Protein AF-0000000069952467 (afdb_homodimer)

Organism: Trichoplusia ni (NCBI:txid7111)

Solvent-accessible surface area (backbone atoms only — not comparable to full-atom values): 21585 Å² total; per-residue (Å²): 119,67,68,60,54,51,50,52,52,53,54,57,61,61,63,63,71,64,88,73,58,90,34,77,42,72,54,56,44,53,52,52,43,58,71,71,53,56,62,51,78,82,48,48,37,56,52,52,38,38,22,44,70,58,36,62,42,30,36,55,40,73,48,71,46,96,86,64,53,41,27,34,7,30,73,44,46,49,51,71,37,23,24,79,95,38,71,24,49,78,57,55,30,33,42,67,60,29,45,38,87,59,54,63,65,43,48,54,41,50,50,52,46,28,50,45,44,6,49,54,71,39,64,62,28,59,75,63,32,73,90,44,58,64,55,41,58,55,54,59,69,27,71,75,45,44,52,51,53,49,50,49,52,46,49,52,47,53,66,63,57,54,70,78,73,75,74,76,75,73,72,75,76,75,75,77,72,76,74,78,76,73,73,73,80,73,77,78,124,120,68,70,61,53,52,52,55,53,54,56,57,61,62,61,62,71,63,88,72,58,88,35,79,42,72,55,56,43,51,52,51,44,59,71,71,53,59,70,38,79,80,46,46,35,58,52,51,38,36,22,45,71,58,35,62,43,30,36,57,38,73,47,70,47,93,88,64,53,39,26,34,8,29,72,44,44,49,52,72,37,24,23,79,97,39,70,24,50,77,56,55,30,34,41,68,60,27,44,37,86,59,53,63,65,44,48,54,42,50,51,51,47,29,50,44,44,6,49,54,72,38,62,61,26,58,75,64,32,73,91,44,60,63,55,39,58,54,52,56,69,27,71,75,47,43,52,51,52,50,48,51,51,46,47,50,46,53,64,62,56,52,69,75,73,72,75,73,74,74,72,76,73,74,74,75,72,72,73,78,70,73,71,76,80,72,78,78,127

Secondary structure (DSSP, 8-state):
-HHHHHHHHHHHHHHT-----TT-SHHHHHHHHHHHT-S-GGGHHHHHHHHHHHHTT-TT-EEE-TTS-EEETTTTEEGGGSBTTSS-TTTT-BGGGGSSS--HHHHHHHHHHHHHH-GGGSHHHHHHTTT--HHHHHHTTSHHHHHHHHHHHHHHHHHHTS---------------------------/-HHHHHHHHHHHHHHT-----TT-SHHHHHHHHHHHT-S-GGGHHHHHHHHHHHHTT-TT-EEE-TTS-EEETTTTEEGGGSBTTSS-TTTT-BGGGGSSS--HHHHHHHHHHHHHH-GGGSHHHHHHTTT--HHHHHHTTSHHHHHHHHHHHHHHHHHHTS---------------------------

InterPro domains:
  IPR001916 Glycoside hydrolase, family 22 [PF00062] (25-132)
  IPR001916 Glycoside hydrolase, family 22 [PR00135] (24-34)
  IPR001916 Glycoside hydrolase, family 22 [PR00135] (42-51)
  IPR001916 Glycoside hydrolase, family 22 [PR00135] (89-98)
  IPR001916 Glycoside hydrolase, family 22 [PR00135] (99-114)
  IPR001916 Glycoside hydrolase, family 22 [PR00135] (118-129)
  IPR001916 Glycoside hydrolase, family 22 [PS51348] (21-145)
  IPR001916 Glycoside hydrolase, family 22 [PTHR11407] (8-142)
  IPR001916 Glycoside hydrolase, family 22 [SM00263] (22-136)
  IPR019799 Glycoside hydrolase family 22 domain [PS00128] (91-109)
  IPR023346 Lysozyme-like domain superfamily [SSF53955] (24-133)

Radius of gyration: 34.74 Å; Cα contacts (8 Å, |Δi|>4): 416; chains: 2; bounding box: 91×141×82 Å

Sequence (378 aa):
MWNARVVVFVLILIVNCVNCKRFETRCKLVRELLKIGMPNDMFLGQWVCLIEKSSNRETRTFTVKPSGKRFYGIYQIPQQWCRENKRGGGCNIACEDLLDDDIRDDTACAVQIAKLEGFKYWPQWTARCKNDYFITNEIYKCPDLIRMSTKRKMISSETASLPRYKRSFHSRRKRFVYRQIYKVNALAVMWNARVVVFVLILIVNCVNCKRFETRCKLVRELLKIGMPNDMFLGQWVCLIEKSSNRETRTFTVKPSGKRFYGIYQIPQQWCRENKRGGGCNIACEDLLDDDIRDDTACAVQIAKLEGFKYWPQWTARCKNDYFITNEIYKCPDLIRMSTKRKMISSETASLPRYKRSFHSRRKRFVYRQIYKVNALAV

Nearest PDB structures (foldseek):
  1gd6-assembly1_A  TM=9.546E-01  e=6.888E-10  Bombyx mori
  5vjq-assembly4_L  TM=8.876E-01  e=8.410E-09  Anas platyrhynchos
  6d9i-assembly2_B  TM=8.633E-01  e=1.526E-08  Anas platyrhynchos
  1uib-assembly1_A  TM=8.583E-01  e=5.332E-08  Gallus gallus
  6ul3-assembly1_A  TM=8.163E-01  e=2.228E-07  Penaeus vannamei

pLDDT: mean 76.28, std 26.37, range [18.86, 98.88]

Foldseek 3Di:
DVVVVVVVVVVVVVPPPPPDQPDPDLLSVLVVCVVLPPPDDPCSLLVSQQLCQPPNNHAQDWDADPVRWIFGGSNRHTDQQADDPAADHVLRYHRVVSRDPPCSSVSVSVVVCCVVPNPVVRVSSVVPPPPDCPSVVVNCPRPVNVVVVVVVVVVVVVVVPPPPPPPPPPVPPPPPPPPPPPVPPDDDD/DVVVVVVVVVVVVVPPPPPPQPDPDLLSVLVVCVVLCPDDLPCSLLVSQQLCQPPNNHAQDWDADPVRWIFGGSNRHTDQQADDPAADHVLRYHRVVSRDDDCSSVSVSVVVCCVVPNPVVRVSSVVGPPPDCPSVVVNCPRPVNVVVVVVVVVVVVVVVPPPPPPPPPVPPPVPPPPPPCVVDPPDDD

Structure (mmCIF, N/CA/C/O backbone):
data_AF-0000000069952467-model_v1
#
loop_
_entity.id
_entity.type
_entity.pdbx_description
1 polymer Lysozyme
#
loop_
_atom_site.group_PDB
_atom_site.id
_atom_site.type_symbol
_atom_site.label_atom_id
_atom_site.label_alt_id
_atom_site.label_comp_id
_atom_site.label_asym_id
_atom_site.label_entity_id
_atom_site.label_seq_id
_atom_site.pdbx_PDB_ins_code
_atom_site.Cartn_x
_atom_site.Cartn_y
_atom_site.Cartn_z
_atom_site.occupancy
_atom_site.B_iso_or_equiv
_atom_site.auth_seq_id
_atom_site.auth_comp_id
_atom_site.auth_asym_id
_atom_site.auth_atom_id
_atom_site.pdbx_PDB_model_num
ATOM 1 N N . MET A 1 1 ? -2.619 63.938 19.422 1 43.69 1 MET A N 1
ATOM 2 C CA . MET A 1 1 ? -3.504 62.938 18.875 1 43.69 1 MET A CA 1
ATOM 3 C C . MET A 1 1 ? -2.799 62.125 17.766 1 43.69 1 MET A C 1
ATOM 5 O O . MET A 1 1 ? -3.414 61.281 17.125 1 43.69 1 MET A O 1
ATOM 9 N N . TRP A 1 2 ? -1.587 62.656 17.359 1 60.94 2 TRP A N 1
ATOM 10 C CA . TRP A 1 2 ? -0.903 62 16.25 1 60.94 2 TRP A CA 1
ATOM 11 C C . TRP A 1 2 ? -0.207 60.719 16.719 1 60.94 2 TRP A C 1
ATOM 13 O O . TRP A 1 2 ? -0.09 59.75 15.953 1 60.94 2 TRP A O 1
ATOM 23 N N . ASN A 1 3 ? 0.234 60.594 17.953 1 63.84 3 ASN A N 1
ATOM 24 C CA . ASN A 1 3 ? 0.93 59.406 18.469 1 63.84 3 ASN A CA 1
ATOM 25 C C . ASN A 1 3 ? -0.014 58.219 18.609 1 63.84 3 ASN A C 1
ATOM 27 O O . ASN A 1 3 ? 0.404 57.062 18.469 1 63.84 3 ASN A O 1
ATOM 31 N N . ALA A 1 4 ? -1.284 58.562 18.906 1 60.06 4 ALA A N 1
ATOM 32 C CA . ALA A 1 4 ? -2.244 57.5 19.094 1 60.06 4 ALA A CA 1
ATOM 33 C C . ALA A 1 4 ? -2.566 56.812 17.766 1 60.06 4 ALA A C 1
ATOM 35 O O . ALA A 1 4 ? -2.77 55.594 17.719 1 60.06 4 ALA A O 1
ATOM 36 N N . ARG A 1 5 ? -2.467 57.594 16.672 1 60.53 5 ARG A N 1
ATOM 37 C CA . ARG A 1 5 ? -2.783 57.031 15.367 1 60.53 5 ARG A CA 1
ATOM 38 C C . ARG A 1 5 ? -1.655 56.125 14.875 1 60.53 5 ARG A C 1
ATOM 40 O O . ARG A 1 5 ? -1.905 55.094 14.25 1 60.53 5 ARG A O 1
ATOM 47 N N . VAL A 1 6 ? -0.463 56.5 15.281 1 58.94 6 VAL A N 1
ATOM 48 C CA . VAL A 1 6 ? 0.654 55.656 14.844 1 58.94 6 VAL A CA 1
ATOM 49 C C . VAL A 1 6 ? 0.677 54.344 15.633 1 58.94 6 VAL A C 1
ATOM 51 O O . VAL A 1 6 ? 0.97 53.281 15.086 1 58.94 6 VAL A O 1
ATOM 54 N N . VAL A 1 7 ? 0.246 54.438 16.906 1 56 7 VAL A N 1
ATOM 55 C CA . VAL A 1 7 ? 0.262 53.219 17.75 1 56 7 VAL A CA 1
ATOM 56 C C . VAL A 1 7 ? -0.828 52.281 17.281 1 56 7 VAL A C 1
ATOM 58 O O . VAL A 1 7 ? -0.611 51.062 17.234 1 56 7 VAL A O 1
ATOM 61 N N . VAL A 1 8 ? -1.944 52.875 16.812 1 56.03 8 VAL A N 1
ATOM 62 C CA . VAL A 1 8 ? -3.008 52 16.328 1 56.03 8 VAL A CA 1
ATOM 63 C C . VAL A 1 8 ? -2.588 51.344 15.016 1 56.03 8 VAL A C 1
ATOM 65 O O . VAL A 1 8 ? -2.867 50.188 14.789 1 56.03 8 VAL A O 1
ATOM 68 N N . PHE A 1 9 ? -1.781 52.156 14.172 1 57.22 9 PHE A N 1
ATOM 69 C CA . PHE A 1 9 ? -1.344 51.594 12.898 1 57.22 9 PHE A CA 1
ATOM 70 C C . PHE A 1 9 ? -0.314 50.469 13.125 1 57.22 9 PHE A C 1
ATOM 72 O O . PHE A 1 9 ? -0.322 49.469 12.422 1 57.22 9 PHE A O 1
ATOM 79 N N . VAL A 1 10 ? 0.581 50.719 14.086 1 54.66 10 VAL A N 1
ATOM 80 C CA . VAL A 1 10 ? 1.601 49.688 14.344 1 54.66 10 VAL A CA 1
ATOM 81 C C . VAL A 1 10 ? 0.958 48.469 14.977 1 54.66 10 VAL A C 1
ATOM 83 O O . VAL A 1 10 ? 1.359 47.344 14.695 1 54.66 10 VAL A O 1
ATOM 86 N N . LEU A 1 11 ? -0.085 48.656 15.789 1 54 11 LEU A N 1
ATOM 87 C CA . LEU A 1 11 ? -0.709 47.5 16.391 1 54 11 LEU A CA 1
ATOM 88 C C . LEU A 1 11 ? -1.438 46.656 15.344 1 54 11 LEU A C 1
ATOM 90 O O . LEU A 1 11 ? -1.457 45.438 15.422 1 54 11 LEU A O 1
ATOM 94 N N . ILE A 1 12 ? -2.029 47.375 14.391 1 53.81 12 ILE A N 1
ATOM 95 C CA . ILE A 1 12 ? -2.77 46.594 13.391 1 53.81 12 ILE A CA 1
ATOM 96 C C . ILE A 1 12 ? -1.794 45.844 12.5 1 53.81 12 ILE A C 1
ATOM 98 O O . ILE A 1 12 ? -2.092 44.719 12.055 1 53.81 12 ILE A O 1
ATOM 102 N N . LEU A 1 13 ? -0.587 46.406 12.281 1 52.78 13 LEU A N 1
ATOM 103 C CA . LEU A 1 13 ? 0.307 45.688 11.375 1 52.78 13 LEU A CA 1
ATOM 104 C C . LEU A 1 13 ? 0.815 44.406 12.016 1 52.78 13 LEU A C 1
ATOM 106 O O . LEU A 1 13 ? 1.209 43.469 11.312 1 52.78 13 LEU A O 1
ATOM 110 N N . ILE A 1 14 ? 1.006 44.344 13.344 1 50.91 14 ILE A N 1
ATOM 111 C CA . ILE A 1 14 ? 1.601 43.156 13.922 1 50.91 14 ILE A CA 1
ATOM 112 C C . ILE A 1 14 ? 0.647 41.969 13.758 1 50.91 14 ILE A C 1
ATOM 114 O O . ILE A 1 14 ? 1.06 40.812 13.859 1 50.91 14 ILE A O 1
ATOM 118 N N . VAL A 1 15 ? -0.63 42.25 13.922 1 47.25 15 VAL A N 1
ATOM 119 C CA . VAL A 1 15 ? -1.479 41.094 14.055 1 47.25 15 VAL A CA 1
ATOM 120 C C . VAL A 1 15 ? -1.379 40.219 12.789 1 47.25 15 VAL A C 1
ATOM 122 O O . VAL A 1 15 ? -1.868 39.094 12.758 1 47.25 15 VAL A O 1
ATOM 125 N N . ASN A 1 16 ? -1.291 40.938 11.68 1 42.72 16 ASN A N 1
ATOM 126 C CA . ASN A 1 16 ? -1.642 40.062 10.555 1 42.72 16 ASN A CA 1
ATOM 127 C C . ASN A 1 16 ? -0.597 38.969 10.344 1 42.72 16 ASN A C 1
ATOM 129 O O . ASN A 1 16 ? -0.195 38.719 9.211 1 42.72 16 ASN A O 1
ATOM 133 N N . CYS A 1 17 ? 0.472 38.938 11.07 1 43.91 17 CYS A N 1
ATOM 134 C CA . CYS A 1 17 ? 1.317 37.781 10.805 1 43.91 17 CYS A CA 1
ATOM 135 C C . CYS A 1 17 ? 0.479 36.5 10.672 1 43.91 17 CYS A C 1
ATOM 137 O O . CYS A 1 17 ? 0.011 35.969 11.664 1 43.91 17 CYS A O 1
ATOM 139 N N . VAL A 1 18 ? -0.464 36.438 9.867 1 46.53 18 VAL A N 1
ATOM 140 C CA . VAL A 1 18 ? -1.399 35.438 9.367 1 46.53 18 VAL A CA 1
ATOM 141 C C . VAL A 1 18 ? -0.734 34.062 9.375 1 46.53 18 VAL A C 1
ATOM 143 O O . VAL A 1 18 ? 0.494 33.969 9.336 1 46.53 18 VAL A O 1
ATOM 146 N N . ASN A 1 19 ? -1.315 32.969 10 1 52.25 19 ASN A N 1
ATOM 147 C CA . ASN A 1 19 ? -1.186 31.516 10.109 1 52.25 19 ASN A CA 1
ATOM 148 C C . ASN A 1 19 ? -0.665 30.891 8.82 1 52.25 19 ASN A C 1
ATOM 150 O O . ASN A 1 19 ? -1.442 30.609 7.906 1 52.25 19 ASN A O 1
ATOM 154 N N . CYS A 1 20 ? 0.548 31.172 8.422 1 68.69 20 CYS A N 1
ATOM 155 C CA . CYS A 1 20 ? 1.133 30.688 7.176 1 68.69 20 CYS A CA 1
ATOM 156 C C . CYS A 1 20 ? 1.104 29.172 7.098 1 68.69 20 CYS A C 1
ATOM 158 O O . CYS A 1 20 ? 1.613 28.484 7.992 1 68.69 20 CYS A O 1
ATOM 160 N N . LYS A 1 21 ? 0.262 28.625 6.336 1 84.19 21 LYS A N 1
ATOM 161 C CA . LYS A 1 21 ? 0.173 27.203 5.992 1 84.19 21 LYS A CA 1
ATOM 162 C C . LYS A 1 21 ? 1.536 26.641 5.59 1 84.19 21 LYS A C 1
ATOM 164 O O . LYS A 1 21 ? 2.24 27.25 4.777 1 84.19 21 LYS A O 1
ATOM 169 N N . ARG A 1 22 ? 1.921 25.594 6.352 1 91.56 22 ARG A N 1
ATOM 170 C CA . ARG A 1 22 ? 3.217 24.984 6.074 1 91.56 22 ARG A CA 1
ATOM 171 C C . ARG A 1 22 ? 3.334 24.594 4.609 1 91.56 22 ARG A C 1
ATOM 173 O O . ARG A 1 22 ? 4.359 24.828 3.973 1 91.56 22 ARG A O 1
ATOM 180 N N . PHE A 1 23 ? 2.248 24 4.184 1 96.44 23 PHE A N 1
ATOM 181 C CA . PHE A 1 23 ? 2.217 23.578 2.791 1 96.44 23 PHE A CA 1
ATOM 182 C C . PHE A 1 23 ? 1.221 24.406 1.991 1 96.44 23 PHE A C 1
ATOM 184 O O . PHE A 1 23 ? 0.115 23.953 1.697 1 96.44 23 PHE A O 1
ATOM 191 N N . GLU A 1 24 ? 1.685 25.562 1.513 1 95.06 24 GLU A N 1
ATOM 192 C CA . GLU A 1 24 ? 0.842 26.5 0.79 1 95.06 24 GLU A CA 1
ATOM 193 C C . GLU A 1 24 ? 0.532 26 -0.618 1 95.06 24 GLU A C 1
ATOM 195 O O . GLU A 1 24 ? -0.525 26.312 -1.173 1 95.06 24 GLU A O 1
ATOM 200 N N . THR A 1 25 ? 1.48 25.203 -1.14 1 95.31 25 THR A N 1
ATOM 201 C CA . THR A 1 25 ? 1.285 24.703 -2.494 1 95.31 25 THR A CA 1
ATOM 202 C C . THR A 1 25 ? 1.381 23.188 -2.525 1 95.31 25 THR A C 1
ATOM 204 O O . THR A 1 25 ? 2.02 22.578 -1.662 1 95.31 25 THR A O 1
ATOM 207 N N . ARG A 1 26 ? 0.755 22.641 -3.557 1 95.19 26 ARG A N 1
ATOM 208 C CA . ARG A 1 26 ? 0.806 21.203 -3.785 1 95.19 26 ARG A CA 1
ATOM 209 C C . ARG A 1 26 ? 2.242 20.719 -3.979 1 95.19 26 ARG A C 1
ATOM 211 O O . ARG A 1 26 ? 2.645 19.703 -3.42 1 95.19 26 ARG A O 1
ATOM 218 N N . CYS A 1 27 ? 2.992 21.5 -4.652 1 95.06 27 CYS A N 1
ATOM 219 C CA . CYS A 1 27 ? 4.355 21.078 -4.961 1 95.06 27 CYS A CA 1
ATOM 220 C C . CYS A 1 27 ? 5.23 21.109 -3.715 1 95.06 27 CYS A C 1
ATOM 222 O O . CYS A 1 27 ? 6.137 20.297 -3.561 1 95.06 27 CYS A O 1
ATOM 224 N N . LYS A 1 28 ? 4.957 22.016 -2.838 1 95.19 28 LYS A N 1
ATOM 225 C CA . LYS A 1 28 ? 5.68 22.047 -1.57 1 95.19 28 LYS A CA 1
ATOM 226 C C . LYS A 1 28 ? 5.414 20.781 -0.761 1 95.19 28 LYS A C 1
ATOM 228 O O . LYS A 1 28 ? 6.332 20.219 -0.149 1 95.19 28 LYS A O 1
ATOM 233 N N . LEU A 1 29 ? 4.207 20.312 -0.75 1 95.25 29 LEU A N 1
ATOM 234 C CA . LEU A 1 29 ? 3.855 19.062 -0.086 1 95.25 29 LEU A CA 1
ATOM 235 C C . LEU A 1 29 ? 4.559 17.875 -0.744 1 95.25 29 LEU A C 1
ATOM 237 O O . LEU A 1 29 ? 5.145 17.031 -0.057 1 95.25 29 LEU A O 1
ATOM 241 N N . VAL A 1 30 ? 4.512 17.844 -2.074 1 93.44 30 VAL A N 1
ATOM 242 C CA . VAL A 1 30 ? 5.121 16.766 -2.836 1 93.44 30 VAL A CA 1
ATOM 243 C C . VAL A 1 30 ? 6.605 16.656 -2.498 1 93.44 30 VAL A C 1
ATOM 245 O O . VAL A 1 30 ? 7.125 15.57 -2.258 1 93.44 30 VAL A O 1
ATOM 248 N N . ARG A 1 31 ? 7.254 17.75 -2.447 1 91.69 31 ARG A N 1
ATOM 249 C CA . ARG A 1 31 ? 8.68 17.797 -2.129 1 91.69 31 ARG A CA 1
ATOM 250 C C . ARG A 1 31 ? 8.945 17.203 -0.749 1 91.69 31 ARG A C 1
ATOM 252 O O . ARG A 1 31 ? 9.891 16.422 -0.572 1 91.69 31 ARG A O 1
ATOM 259 N N . GLU A 1 32 ? 8.109 17.609 0.2 1 92.62 32 GLU A N 1
ATOM 260 C CA . GLU A 1 32 ? 8.305 17.109 1.557 1 92.62 32 GLU A CA 1
ATOM 261 C C . GLU A 1 32 ? 8.062 15.602 1.626 1 92.62 32 GLU A C 1
ATOM 263 O O . GLU A 1 32 ? 8.797 14.875 2.295 1 92.62 32 GLU A O 1
ATOM 268 N N . LEU A 1 33 ? 7.059 15.062 0.942 1 92.44 33 LEU A N 1
ATOM 269 C CA . LEU A 1 33 ? 6.754 13.633 0.941 1 92.44 33 LEU A CA 1
ATOM 270 C C . LEU A 1 33 ? 7.891 12.836 0.305 1 92.44 33 LEU A C 1
ATOM 272 O O . LEU A 1 33 ? 8.203 11.734 0.753 1 92.44 33 LEU A O 1
ATOM 276 N N . LEU A 1 34 ? 8.484 13.383 -0.701 1 88.12 34 LEU A N 1
ATOM 277 C CA . LEU A 1 34 ? 9.625 12.727 -1.34 1 88.12 34 LEU A CA 1
ATOM 278 C C . LEU A 1 34 ? 10.828 12.695 -0.407 1 88.12 34 LEU A C 1
ATOM 280 O O . LEU A 1 34 ? 11.555 11.703 -0.353 1 88.12 34 LEU A O 1
ATOM 284 N N . LYS A 1 35 ? 11.008 13.75 0.317 1 86.19 35 LYS A N 1
ATOM 285 C CA . LYS A 1 35 ? 12.117 13.836 1.261 1 86.19 35 LYS A CA 1
ATOM 286 C C . LYS A 1 35 ? 11.977 12.812 2.379 1 86.19 35 LYS A C 1
ATOM 288 O O . LYS A 1 35 ? 12.969 12.258 2.852 1 86.19 35 LYS A O 1
ATOM 293 N N . ILE A 1 36 ? 10.781 12.602 2.9 1 86.06 36 ILE A N 1
ATOM 294 C CA . ILE A 1 36 ? 10.492 11.672 3.986 1 86.06 36 ILE A CA 1
ATOM 295 C C . ILE A 1 36 ? 10.711 10.242 3.51 1 86.06 36 ILE A C 1
ATOM 297 O O . ILE A 1 36 ? 10.953 9.336 4.316 1 86.06 36 ILE A O 1
ATOM 301 N N . GLY A 1 37 ? 10.68 9.977 2.318 1 75.25 37 GLY A N 1
ATOM 302 C CA . GLY A 1 37 ? 10.883 8.633 1.803 1 75.25 37 GLY A CA 1
ATOM 303 C C . GLY A 1 37 ? 9.586 7.891 1.525 1 75.25 37 GLY A C 1
ATOM 304 O O . GLY A 1 37 ? 9.539 6.66 1.586 1 75.25 37 GLY A O 1
ATOM 305 N N . MET A 1 38 ? 8.508 8.641 1.495 1 69.31 38 MET A N 1
ATOM 306 C CA . MET A 1 38 ? 7.262 7.984 1.114 1 69.31 38 MET A CA 1
ATOM 307 C C . MET A 1 38 ? 7.48 7.051 -0.072 1 69.31 38 MET A C 1
ATOM 309 O O . MET A 1 38 ? 8.188 7.398 -1.016 1 69.31 38 MET A O 1
ATOM 313 N N . PRO A 1 39 ? 7.176 5.617 0.38 1 55.59 39 PRO A N 1
ATOM 314 C CA . PRO A 1 39 ? 7.379 4.609 -0.662 1 55.59 39 PRO A CA 1
ATOM 315 C C . PRO A 1 39 ? 7.074 5.133 -2.062 1 55.59 39 PRO A C 1
ATOM 317 O O . PRO A 1 39 ? 6.266 6.055 -2.215 1 55.59 39 PRO A O 1
ATOM 320 N N . ASN A 1 40 ? 7.824 4.949 -2.961 1 53.62 40 ASN A N 1
ATOM 321 C CA . ASN A 1 40 ? 7.984 5.445 -4.32 1 53.62 40 ASN A CA 1
ATOM 322 C C . ASN A 1 40 ? 6.633 5.734 -4.977 1 53.62 40 ASN A C 1
ATOM 324 O O . ASN A 1 40 ? 5.59 5.344 -4.453 1 53.62 40 ASN A O 1
ATOM 328 N N . ASP A 1 41 ? 6.645 6.043 -6.355 1 58.41 41 ASP A N 1
ATOM 329 C CA . ASP A 1 41 ? 6.086 6.844 -7.445 1 58.41 41 ASP A CA 1
ATOM 330 C C . ASP A 1 41 ? 4.668 6.398 -7.781 1 58.41 41 ASP A C 1
ATOM 332 O O . ASP A 1 41 ? 3.807 7.23 -8.078 1 58.41 41 ASP A O 1
ATOM 336 N N . MET A 1 42 ? 4.492 5.172 -7.137 1 67.12 42 MET A N 1
ATOM 337 C CA . MET A 1 42 ? 3.27 4.754 -7.82 1 67.12 42 MET A CA 1
ATOM 338 C C . MET A 1 42 ? 2.033 5.277 -7.098 1 67.12 42 MET A C 1
ATOM 340 O O . MET A 1 42 ? 1.014 5.562 -7.727 1 67.12 42 MET A O 1
ATOM 344 N N . PHE A 1 43 ? 2.252 5.633 -5.777 1 86.38 43 PHE A N 1
ATOM 345 C CA . PHE A 1 43 ? 1.038 6.039 -5.078 1 86.38 43 PHE A CA 1
ATOM 346 C C . PHE A 1 43 ? 1.142 7.484 -4.609 1 86.38 43 PHE A C 1
ATOM 348 O O . PHE A 1 43 ? 0.294 7.957 -3.85 1 86.38 43 PHE A O 1
ATOM 355 N N . LEU A 1 44 ? 2.143 8.133 -5.066 1 89.75 44 LEU A N 1
ATOM 356 C CA . LEU A 1 44 ? 2.359 9.484 -4.57 1 89.75 44 LEU A CA 1
ATOM 357 C C . LEU A 1 44 ? 1.151 10.367 -4.855 1 89.75 44 LEU A C 1
ATOM 359 O O . LEU A 1 44 ? 0.703 11.117 -3.984 1 89.75 44 LEU A O 1
ATOM 363 N N . GLY A 1 45 ? 0.614 10.305 -6.062 1 92.06 45 GLY A N 1
ATOM 364 C CA . GLY A 1 45 ? -0.565 11.078 -6.406 1 92.06 45 GLY A CA 1
ATOM 365 C C . GLY A 1 45 ? -1.76 10.773 -5.52 1 92.06 45 GLY A C 1
ATOM 366 O O . GLY A 1 45 ? -2.527 11.672 -5.176 1 92.06 45 GLY A O 1
ATOM 367 N N . GLN A 1 46 ? -1.913 9.523 -5.121 1 93.19 46 GLN A N 1
ATOM 368 C CA . GLN A 1 46 ? -3.004 9.094 -4.25 1 93.19 46 GLN A CA 1
ATOM 369 C C . GLN A 1 46 ? -2.848 9.664 -2.846 1 93.19 46 GLN A C 1
ATOM 371 O O . GLN A 1 46 ? -3.82 10.117 -2.242 1 93.19 46 GLN A O 1
ATOM 376 N N . TRP A 1 47 ? -1.606 9.703 -2.367 1 94.69 47 TRP A N 1
ATOM 377 C CA . TRP A 1 47 ? -1.327 10.281 -1.059 1 94.69 47 TRP A CA 1
ATOM 378 C C . TRP A 1 47 ? -1.606 11.781 -1.058 1 94.69 47 TRP A C 1
ATOM 380 O O . TRP A 1 47 ? -2.238 12.305 -0.135 1 94.69 47 TRP A O 1
ATOM 390 N N . VAL A 1 48 ? -1.146 12.461 -2.08 1 95.81 48 VAL A N 1
ATOM 391 C CA . VAL A 1 48 ? -1.357 13.898 -2.172 1 95.81 48 VAL A CA 1
ATOM 392 C C . VAL A 1 48 ? -2.854 14.195 -2.258 1 95.81 48 VAL A C 1
ATOM 394 O O . VAL A 1 48 ? -3.354 15.094 -1.574 1 95.81 48 VAL A O 1
ATOM 397 N N . CYS A 1 49 ? -3.549 13.43 -3.09 1 96.75 49 CYS A N 1
ATOM 398 C CA . CYS A 1 49 ? -4.992 13.602 -3.205 1 96.75 49 CYS A CA 1
ATOM 399 C C . CYS A 1 49 ? -5.676 13.398 -1.86 1 96.75 49 CYS A C 1
ATOM 401 O O . CYS A 1 49 ? -6.52 14.203 -1.458 1 96.75 49 CYS A O 1
ATOM 403 N N . LEU A 1 50 ? -5.32 12.352 -1.166 1 96.81 50 LEU A N 1
ATOM 404 C CA . LEU A 1 50 ? -5.902 12.062 0.14 1 96.81 50 LEU A CA 1
ATOM 405 C C . LEU A 1 50 ? -5.703 13.242 1.093 1 96.81 50 LEU A C 1
ATOM 407 O O . LEU A 1 50 ? -6.652 13.688 1.742 1 96.81 50 LEU A O 1
ATOM 411 N N . ILE A 1 51 ? -4.484 13.766 1.152 1 97.56 51 ILE A N 1
ATOM 412 C CA . ILE A 1 51 ? -4.156 14.867 2.053 1 97.56 51 ILE A CA 1
ATOM 413 C C . ILE A 1 51 ? -4.984 16.094 1.689 1 97.56 51 ILE A C 1
ATOM 415 O O . ILE A 1 51 ? -5.586 16.719 2.562 1 97.56 51 ILE A O 1
ATOM 419 N N . GLU A 1 52 ? -5.039 16.406 0.461 1 97.75 52 GLU A N 1
ATOM 420 C CA . GLU A 1 52 ? -5.746 17.609 0.02 1 97.75 52 GLU A CA 1
ATOM 421 C C . GLU A 1 52 ? -7.242 17.5 0.314 1 97.75 52 GLU A C 1
ATOM 423 O O . GLU A 1 52 ? -7.859 18.484 0.751 1 97.75 52 GLU A O 1
ATOM 428 N N . LYS A 1 53 ? -7.77 16.359 0.166 1 97.75 53 LYS A N 1
ATOM 429 C CA . LYS A 1 53 ? -9.211 16.203 0.36 1 97.75 53 LYS A CA 1
ATOM 430 C C . LYS A 1 53 ? -9.547 16.016 1.836 1 97.75 53 LYS A C 1
ATOM 432 O O . LYS A 1 53 ? -10.68 16.281 2.254 1 97.75 53 LYS A O 1
ATOM 437 N N . SER A 1 54 ? -8.539 15.625 2.65 1 97.81 54 SER A N 1
ATOM 438 C CA . SER A 1 54 ? -8.805 15.367 4.062 1 97.81 54 SER A CA 1
ATOM 439 C C . SER A 1 54 ? -8.586 16.609 4.906 1 97.81 54 SER A C 1
ATOM 441 O O . SER A 1 54 ? -9.32 16.859 5.863 1 97.81 54 SER A O 1
ATOM 443 N N . SER A 1 55 ? -7.555 17.469 4.527 1 98.12 55 SER A N 1
ATOM 444 C CA . SER A 1 55 ? -7.199 18.578 5.414 1 98.12 55 SER A CA 1
ATOM 445 C C . SER A 1 55 ? -6.805 19.812 4.621 1 98.12 55 SER A C 1
ATOM 447 O O . SER A 1 55 ? -6.473 20.859 5.203 1 98.12 55 SER A O 1
ATOM 449 N N . ASN A 1 56 ? -6.797 19.688 3.303 1 97.88 56 ASN A N 1
ATOM 450 C CA . ASN A 1 56 ? -6.316 20.781 2.449 1 97.88 56 ASN A CA 1
ATOM 451 C C . ASN A 1 56 ? -4.891 21.188 2.809 1 97.88 56 ASN A C 1
ATOM 453 O O . ASN A 1 56 ? -4.586 22.375 2.895 1 97.88 56 ASN A O 1
ATOM 457 N N . ARG A 1 57 ? -4.094 20.172 3.174 1 97.75 57 ARG A N 1
ATOM 458 C CA . ARG A 1 57 ? -2.662 20.297 3.432 1 97.75 57 ARG A CA 1
ATOM 459 C C . ARG A 1 57 ? -2.402 21.031 4.742 1 97.75 57 ARG A C 1
ATOM 461 O O . ARG A 1 57 ? -1.301 21.531 4.973 1 97.75 57 ARG A O 1
ATOM 468 N N . GLU A 1 58 ? -3.385 21.172 5.609 1 98.06 58 GLU A N 1
ATOM 469 C CA . GLU A 1 58 ? -3.199 21.781 6.926 1 98.06 58 GLU A CA 1
ATOM 470 C C . GLU A 1 58 ? -2.682 20.75 7.934 1 98.06 58 GLU A C 1
ATOM 472 O O . GLU A 1 58 ? -3.352 19.766 8.219 1 98.06 58 GLU A O 1
ATOM 477 N N . THR A 1 59 ? -1.54 21 8.492 1 97.94 59 THR A N 1
ATOM 478 C CA . THR A 1 59 ? -0.82 20.016 9.289 1 97.94 59 THR A CA 1
ATOM 479 C C . THR A 1 59 ? -1.421 19.906 10.688 1 97.94 59 THR A C 1
ATOM 481 O O . THR A 1 59 ? -1.227 18.906 11.375 1 97.94 59 THR A O 1
ATOM 484 N N . ARG A 1 60 ? -2.172 20.859 11.172 1 97.88 60 ARG A N 1
ATOM 485 C CA . ARG A 1 60 ? -2.68 20.875 12.539 1 97.88 60 ARG A CA 1
ATOM 486 C C . ARG A 1 60 ? -4.195 20.719 12.562 1 97.88 60 ARG A C 1
ATOM 488 O O . ARG A 1 60 ? -4.859 21.172 13.5 1 97.88 60 ARG A O 1
ATOM 495 N N . THR A 1 61 ? -4.762 20.188 11.5 1 97.81 61 THR A N 1
ATOM 496 C CA . THR A 1 61 ? -6.207 20.016 11.414 1 97.81 61 THR A CA 1
ATOM 497 C C . THR A 1 61 ? -6.699 19.031 12.477 1 97.81 61 THR A C 1
ATOM 499 O O . THR A 1 61 ? -6.164 17.938 12.609 1 97.81 61 THR A O 1
ATOM 502 N N . PHE A 1 62 ? -7.582 19.453 13.375 1 98.62 62 PHE A N 1
ATOM 503 C CA . PHE A 1 62 ? -8.266 18.672 14.398 1 98.62 62 PHE A CA 1
ATOM 504 C C . PHE A 1 62 ? -9.773 18.688 14.172 1 98.62 62 PHE A C 1
ATOM 506 O O . PHE A 1 62 ? -10.391 19.75 14.141 1 98.62 62 PHE A O 1
ATOM 513 N N . THR A 1 63 ? -10.422 17.484 13.891 1 98.5 63 THR A N 1
ATOM 514 C CA . THR A 1 63 ? -11.852 17.422 13.594 1 98.5 63 THR A CA 1
ATOM 515 C C . THR A 1 63 ? -12.562 16.5 14.586 1 98.5 63 THR A C 1
ATOM 517 O O . THR A 1 63 ? -12.047 15.445 14.953 1 98.5 63 THR A O 1
ATOM 520 N N . VAL A 1 64 ? -13.727 16.938 15.023 1 98 64 VAL A N 1
ATOM 521 C CA . VAL A 1 64 ? -14.617 16.125 15.836 1 98 64 VAL A CA 1
ATOM 522 C C . VAL A 1 64 ? -15.961 15.945 15.125 1 98 64 VAL A C 1
ATOM 524 O O . VAL A 1 64 ? -16.641 16.938 14.828 1 98 64 VAL A O 1
ATOM 527 N N . LYS A 1 65 ? -16.297 14.695 14.805 1 97.12 65 LYS A N 1
ATOM 528 C CA . LYS A 1 65 ? -17.594 14.414 14.18 1 97.12 65 LYS A CA 1
ATOM 529 C C . LYS A 1 65 ? -18.719 14.484 15.203 1 97.12 65 LYS A C 1
ATOM 531 O O . LYS A 1 65 ? -18.469 14.445 16.406 1 97.12 65 LYS A O 1
ATOM 536 N N . PRO A 1 66 ? -19.922 14.602 14.68 1 97.19 66 PRO A N 1
ATOM 537 C CA . PRO A 1 66 ? -21.062 14.602 15.602 1 97.19 66 PRO A CA 1
ATOM 538 C C . PRO A 1 66 ? -21.125 13.344 16.469 1 97.19 66 PRO A C 1
ATOM 540 O O . PRO A 1 66 ? -21.609 13.398 17.609 1 97.19 66 PRO A O 1
ATOM 543 N N . SER A 1 67 ? -20.641 12.25 16 1 95.81 67 SER A N 1
ATOM 544 C CA . SER A 1 67 ? -20.609 10.984 16.734 1 95.81 67 SER A CA 1
ATOM 545 C C . SER A 1 67 ? -19.609 11.055 17.906 1 95.81 67 SER A C 1
ATOM 547 O O . SER A 1 67 ? -19.609 10.188 18.766 1 95.81 67 SER A O 1
ATOM 549 N N . GLY A 1 68 ? -18.781 12.008 17.922 1 96.62 68 GLY A N 1
ATOM 550 C CA . GLY A 1 68 ? -17.766 12.148 18.953 1 96.62 68 GLY A CA 1
ATOM 551 C C . GLY A 1 68 ? -16.406 11.648 18.516 1 96.62 68 GLY A C 1
ATOM 552 O O . GLY A 1 68 ? -15.406 11.844 19.219 1 96.62 68 GLY A O 1
ATOM 553 N N . LYS A 1 69 ? -16.391 11.016 17.359 1 97.38 69 LYS A N 1
ATOM 554 C CA . LYS A 1 69 ? -15.117 10.508 16.844 1 97.38 69 LYS A CA 1
ATOM 555 C C . LYS A 1 69 ? -14.172 11.648 16.469 1 97.38 69 LYS A C 1
ATOM 557 O O . LYS A 1 69 ? -14.602 12.641 15.875 1 97.38 69 LYS A O 1
ATOM 562 N N . ARG A 1 70 ? -12.867 11.484 16.812 1 98.62 70 ARG A N 1
ATOM 563 C CA . ARG A 1 70 ? -11.883 12.539 16.609 1 98.62 70 ARG A CA 1
ATOM 564 C C . ARG A 1 70 ? -10.852 12.133 15.555 1 98.62 70 ARG A C 1
ATOM 566 O O . ARG A 1 70 ? -10.461 10.969 15.477 1 98.62 70 ARG A O 1
ATOM 573 N N . PHE A 1 71 ? -10.43 13.094 14.812 1 98.69 71 PHE A N 1
ATOM 574 C CA . PHE A 1 71 ? -9.461 12.906 13.75 1 98.69 71 PHE A CA 1
ATOM 575 C C . PHE A 1 71 ? -8.328 13.922 13.859 1 98.69 71 PHE A C 1
ATOM 577 O O . PHE A 1 71 ? -8.562 15.086 14.18 1 98.69 71 PHE A O 1
ATOM 584 N N . TYR A 1 72 ? -7.129 13.484 13.531 1 98.75 72 TYR A N 1
ATOM 585 C CA . TYR A 1 72 ? -5.961 14.297 13.836 1 98.75 72 TYR A CA 1
ATOM 586 C C . TYR A 1 72 ? -5.07 14.461 12.609 1 98.75 72 TYR A C 1
ATOM 588 O O . TYR A 1 72 ? -4.84 13.5 11.875 1 98.75 72 TYR A O 1
ATOM 596 N N . GLY A 1 73 ? -4.609 15.688 12.367 1 98.5 73 GLY A N 1
ATOM 597 C CA . GLY A 1 73 ? -3.463 15.953 11.516 1 98.5 73 GLY A CA 1
ATOM 598 C C . GLY A 1 73 ? -3.811 15.992 10.039 1 98.5 73 GLY A C 1
ATOM 599 O O . GLY A 1 73 ? -4.988 16 9.672 1 98.5 73 GLY A O 1
ATOM 600 N N . ILE A 1 74 ? -2.785 16 9.242 1 98.31 74 ILE A N 1
ATOM 601 C CA . ILE A 1 74 ? -2.832 16.281 7.812 1 98.31 74 ILE A CA 1
ATOM 602 C C . ILE A 1 74 ? -3.549 15.156 7.086 1 98.31 74 ILE A C 1
ATOM 604 O O . ILE A 1 74 ? -4.203 15.383 6.066 1 98.31 74 ILE A O 1
ATOM 608 N N . TYR A 1 75 ? -3.51 13.875 7.648 1 98.38 75 TYR A N 1
ATOM 609 C CA . TYR A 1 75 ? -4.168 12.719 7.047 1 98.38 75 TYR A CA 1
ATOM 610 C C . TYR A 1 75 ? -5.516 12.461 7.707 1 98.38 75 TYR A C 1
ATOM 612 O O . TYR A 1 75 ? -6.223 11.516 7.336 1 98.38 75 TYR A O 1
ATOM 620 N N . GLN A 1 76 ? -5.824 13.25 8.742 1 98.69 76 GLN A N 1
ATOM 621 C CA . GLN A 1 76 ? -7.043 13.055 9.516 1 98.69 76 GLN A CA 1
ATOM 622 C C . GLN A 1 76 ? -7.148 11.617 10.023 1 98.69 76 GLN A C 1
ATOM 624 O O . GLN A 1 76 ? -8.125 10.922 9.734 1 98.69 76 GLN A O 1
ATOM 629 N N . ILE A 1 77 ? -6.219 11.266 10.82 1 98.69 77 ILE A N 1
ATOM 630 C CA . ILE A 1 77 ? -6.082 9.938 11.414 1 98.69 77 ILE A CA 1
ATOM 631 C C . ILE A 1 77 ? -7.039 9.805 12.594 1 98.69 77 ILE A C 1
ATOM 633 O O . ILE A 1 77 ? -7.027 10.625 13.508 1 98.69 77 ILE A O 1
ATOM 637 N N . PRO A 1 78 ? -7.855 8.805 12.633 1 98.69 78 PRO A N 1
ATOM 638 C CA . PRO A 1 78 ? -8.82 8.633 13.719 1 98.69 78 PRO A CA 1
ATOM 639 C C . PRO A 1 78 ? -8.148 8.336 15.062 1 98.69 78 PRO A C 1
ATOM 641 O O . PRO A 1 78 ? -7.039 7.801 15.094 1 98.69 78 PRO A O 1
ATOM 644 N N . GLN A 1 79 ? -8.805 8.523 16.016 1 98.56 79 GLN A N 1
ATOM 645 C CA . GLN A 1 79 ? -8.32 8.539 17.391 1 98.56 79 GLN A CA 1
ATOM 646 C C . GLN A 1 79 ? -7.832 7.16 17.828 1 98.56 79 GLN A C 1
ATOM 648 O O . GLN A 1 79 ? -6.988 7.047 18.719 1 98.56 79 GLN A O 1
ATOM 653 N N . GLN A 1 80 ? -8.328 6.074 17.266 1 98.38 80 GLN A N 1
ATOM 654 C CA . GLN A 1 80 ? -7.926 4.738 17.703 1 98.38 80 GLN A CA 1
ATOM 655 C C . GLN A 1 80 ? -6.461 4.473 17.359 1 98.38 80 GLN A C 1
ATOM 657 O O . GLN A 1 80 ? -5.859 3.535 17.891 1 98.38 80 GLN A O 1
ATOM 662 N N . TRP A 1 81 ? -5.867 5.254 16.531 1 98.75 81 TRP A N 1
ATOM 663 C CA . TRP A 1 81 ? -4.508 5.016 16.062 1 98.75 81 TRP A CA 1
ATOM 664 C C . TRP A 1 81 ? -3.496 5.809 16.875 1 98.75 81 TRP A C 1
ATOM 666 O O . TRP A 1 81 ? -2.285 5.641 16.703 1 98.75 81 TRP A O 1
ATOM 676 N N . CYS A 1 82 ? -3.898 6.641 17.734 1 98.75 82 CYS A N 1
ATOM 677 C CA . CYS A 1 82 ? -3.061 7.402 18.656 1 98.75 82 CYS A CA 1
ATOM 678 C C . CYS A 1 82 ? -3.703 7.488 20.031 1 98.75 82 CYS A C 1
ATOM 680 O O . CYS A 1 82 ? -4.812 6.996 20.234 1 98.75 82 CYS A O 1
ATOM 682 N N . ARG A 1 83 ? -2.918 8.055 20.969 1 98.62 83 ARG A N 1
ATOM 683 C CA . ARG A 1 83 ? -3.439 8.281 22.312 1 98.62 83 ARG A CA 1
ATOM 684 C C . ARG A 1 83 ? -3.127 9.695 22.781 1 98.62 83 ARG A C 1
ATOM 686 O O . ARG A 1 83 ? -2.021 10.203 22.578 1 98.62 83 ARG A O 1
ATOM 693 N N . GLU A 1 84 ? -4.07 10.328 23.422 1 97.81 84 GLU A N 1
ATOM 694 C CA . GLU A 1 84 ? -3.879 11.688 23.922 1 97.81 84 GLU A CA 1
ATOM 695 C C . GLU A 1 84 ? -3.018 11.695 25.172 1 97.81 84 GLU A C 1
ATOM 697 O O . GLU A 1 84 ? -3.166 10.836 26.047 1 97.81 84 GLU A O 1
ATOM 702 N N . ASN A 1 85 ? -2.062 12.539 25.234 1 97.25 85 ASN A N 1
ATOM 703 C CA . ASN A 1 85 ? -1.225 12.859 26.375 1 97.25 85 ASN A CA 1
ATOM 704 C C . ASN A 1 85 ? -0.124 11.828 26.578 1 97.25 85 ASN A C 1
ATOM 706 O O . ASN A 1 85 ? 0.713 11.961 27.469 1 97.25 85 ASN A O 1
ATOM 710 N N . LYS A 1 86 ? -0.166 10.742 25.828 1 98.12 86 LYS A N 1
ATOM 711 C CA . LYS A 1 86 ? 0.876 9.719 25.875 1 98.12 86 LYS A CA 1
ATOM 712 C C . LYS A 1 86 ? 0.934 8.922 24.578 1 98.12 86 LYS A C 1
ATOM 714 O O . LYS A 1 86 ? 0.011 8.984 23.766 1 98.12 86 LYS A O 1
ATOM 719 N N . ARG A 1 87 ? 2.027 8.188 24.406 1 98.19 87 ARG A N 1
ATOM 720 C CA . ARG A 1 87 ? 2.141 7.324 23.234 1 98.19 87 ARG A CA 1
ATOM 721 C C . ARG A 1 87 ? 1.206 6.125 23.359 1 98.19 87 ARG A C 1
ATOM 723 O O . ARG A 1 87 ? 0.99 5.605 24.453 1 98.19 87 ARG A O 1
ATOM 730 N N . GLY A 1 88 ? 0.638 5.719 22.219 1 98.31 88 GLY A N 1
ATOM 731 C CA . GLY A 1 88 ? -0.245 4.562 22.188 1 98.31 88 GLY A CA 1
ATOM 732 C C . GLY A 1 88 ? -1.067 4.473 20.922 1 98.31 88 GLY A C 1
ATOM 733 O O . GLY A 1 88 ? -0.767 5.141 19.922 1 98.31 88 GLY A O 1
ATOM 734 N N . GLY A 1 89 ? -2.076 3.496 20.969 1 98.19 89 GLY A N 1
ATOM 735 C CA . GLY A 1 89 ? -2.928 3.281 19.812 1 98.19 89 GLY A CA 1
ATOM 736 C C . GLY A 1 89 ? -2.273 2.432 18.75 1 98.19 89 GLY A C 1
ATOM 737 O O . GLY A 1 89 ? -1.217 1.839 18.969 1 98.19 89 GLY A O 1
ATOM 738 N N . GLY A 1 90 ? -2.9 2.352 17.625 1 97.88 90 GLY A N 1
ATOM 739 C CA . GLY A 1 90 ? -2.434 1.471 16.578 1 97.88 90 GLY A CA 1
ATOM 740 C C . GLY A 1 90 ? -1.065 1.852 16.047 1 97.88 90 GLY A C 1
ATOM 741 O O . GLY A 1 90 ? -0.309 0.99 15.586 1 97.88 90 GLY A O 1
ATOM 742 N N . CYS A 1 91 ? -0.71 3.166 16.125 1 98.19 91 CYS A N 1
ATOM 743 C CA . CYS A 1 91 ? 0.564 3.635 15.594 1 98.19 91 CYS A CA 1
ATOM 744 C C . CYS A 1 91 ? 1.556 3.914 16.719 1 98.19 91 CYS A C 1
ATOM 746 O O . CYS A 1 91 ? 2.664 4.391 16.469 1 98.19 91 CYS A O 1
ATOM 748 N N . ASN A 1 92 ? 1.137 3.73 17.922 1 98.44 92 ASN A N 1
ATOM 749 C CA . ASN A 1 92 ? 1.969 3.998 19.094 1 98.44 92 ASN A CA 1
ATOM 750 C C . ASN A 1 92 ? 2.562 5.402 19.047 1 98.44 92 ASN A C 1
ATOM 752 O O . ASN A 1 92 ? 3.777 5.574 19.172 1 98.44 92 ASN A O 1
ATOM 756 N N . ILE A 1 93 ? 1.706 6.324 19 1 98.69 93 ILE A N 1
ATOM 757 C CA . ILE A 1 93 ? 2.094 7.727 18.922 1 98.69 93 ILE A CA 1
ATOM 758 C C . ILE A 1 93 ? 1.129 8.586 19.734 1 98.69 93 ILE A C 1
ATOM 760 O O . ILE A 1 93 ? -0.022 8.195 19.953 1 98.69 93 ILE A O 1
ATOM 764 N N . ALA A 1 94 ? 1.609 9.727 20.234 1 98.88 94 ALA A N 1
ATOM 765 C CA . ALA A 1 94 ? 0.704 10.68 20.875 1 98.88 94 ALA A CA 1
ATOM 766 C C . ALA A 1 94 ? -0.101 11.445 19.828 1 98.88 94 ALA A C 1
ATOM 768 O O . ALA A 1 94 ? 0.442 11.859 18.797 1 98.88 94 ALA A O 1
ATOM 769 N N . CYS A 1 95 ? -1.395 11.633 20.094 1 98.88 95 CYS A N 1
ATOM 770 C CA . CYS A 1 95 ? -2.24 12.328 19.141 1 98.88 95 CYS A CA 1
ATOM 771 C C . CYS A 1 95 ? -1.732 13.742 18.891 1 98.88 95 CYS A C 1
ATOM 773 O O . CYS A 1 95 ? -1.847 14.258 17.781 1 98.88 95 CYS A O 1
ATOM 775 N N . GLU A 1 96 ? -1.079 14.414 19.891 1 98.62 96 GLU A N 1
ATOM 776 C CA . GLU A 1 96 ? -0.549 15.766 19.797 1 98.62 96 GLU A CA 1
ATOM 777 C C . GLU A 1 96 ? 0.581 15.852 18.781 1 98.62 96 GLU A C 1
ATOM 779 O O . GLU A 1 96 ? 0.782 16.891 18.141 1 98.62 96 GLU A O 1
ATOM 784 N N . ASP A 1 97 ? 1.249 14.75 18.594 1 98.44 97 ASP A N 1
ATOM 785 C CA . ASP A 1 97 ? 2.363 14.719 17.656 1 98.44 97 ASP A CA 1
ATOM 786 C C . ASP A 1 97 ? 1.863 14.766 16.203 1 98.44 97 ASP A C 1
ATOM 788 O O . ASP A 1 97 ? 2.635 15.039 15.289 1 98.44 97 ASP A O 1
ATOM 792 N N . LEU A 1 98 ? 0.574 14.516 15.977 1 98.69 98 LEU A N 1
ATOM 793 C CA . LEU A 1 98 ? -0.02 14.547 14.641 1 98.69 98 LEU A CA 1
ATOM 794 C C . LEU A 1 98 ? -0.523 15.953 14.312 1 98.69 98 LEU A C 1
ATOM 796 O O . LEU A 1 98 ? -0.962 16.203 13.188 1 98.69 98 LEU A O 1
ATOM 800 N N . LEU A 1 99 ? -0.433 16.859 15.297 1 98.56 99 LEU A N 1
ATOM 801 C CA . LEU A 1 99 ? -0.992 18.188 15.141 1 98.56 99 LEU A CA 1
ATOM 802 C C . LEU A 1 99 ? 0.114 19.234 15.078 1 98.56 99 LEU A C 1
ATOM 804 O O . LEU A 1 99 ? -0.051 20.359 15.578 1 98.56 99 LEU A O 1
ATOM 808 N N . ASP A 1 100 ? 1.257 18.922 14.539 1 97.5 100 ASP A N 1
ATOM 809 C CA . ASP A 1 100 ? 2.352 19.875 14.352 1 97.5 100 ASP A CA 1
ATOM 810 C C . ASP A 1 100 ? 2.885 19.828 12.922 1 97.5 100 ASP A C 1
ATOM 812 O O . ASP A 1 100 ? 2.338 19.109 12.078 1 97.5 100 ASP A O 1
ATOM 816 N N . ASP A 1 101 ? 3.939 20.547 12.656 1 96 101 ASP A N 1
ATOM 817 C CA . ASP A 1 101 ? 4.375 20.75 11.281 1 96 101 ASP A CA 1
ATOM 818 C C . ASP A 1 101 ? 5.316 19.625 10.836 1 96 101 ASP A C 1
ATOM 820 O O . ASP A 1 101 ? 5.68 19.547 9.656 1 96 101 ASP A O 1
ATOM 824 N N . ASP A 1 102 ? 5.688 18.797 11.734 1 96.62 102 ASP A N 1
ATOM 825 C CA . ASP A 1 102 ? 6.465 17.625 11.375 1 96.62 102 ASP A CA 1
ATOM 826 C C . ASP A 1 102 ? 5.555 16.484 10.938 1 96.62 102 ASP A C 1
ATOM 828 O O . ASP A 1 102 ? 4.926 15.82 11.766 1 96.62 102 ASP A O 1
ATOM 832 N N . ILE A 1 103 ? 5.508 16.203 9.609 1 97.12 103 ILE A N 1
ATOM 833 C CA . ILE A 1 103 ? 4.523 15.242 9.117 1 97.12 103 ILE A CA 1
ATOM 834 C C . ILE A 1 103 ? 5.18 13.883 8.93 1 97.12 103 ILE A C 1
ATOM 836 O O . ILE A 1 103 ? 4.57 12.961 8.375 1 97.12 103 ILE A O 1
ATOM 840 N N . ARG A 1 104 ? 6.422 13.617 9.352 1 96 104 ARG A N 1
ATOM 841 C CA . ARG A 1 104 ? 7.086 12.32 9.234 1 96 104 ARG A CA 1
ATOM 842 C C . ARG A 1 104 ? 6.316 11.242 9.992 1 96 104 ARG A C 1
ATOM 844 O O . ARG A 1 104 ? 6.082 10.156 9.461 1 96 104 ARG A O 1
ATOM 851 N N . ASP A 1 105 ? 5.953 11.586 11.219 1 97.12 105 ASP A N 1
ATOM 852 C CA . ASP A 1 105 ? 5.219 10.617 12.031 1 97.12 105 ASP A CA 1
ATOM 853 C C . ASP A 1 105 ? 3.793 10.445 11.516 1 97.12 105 ASP A C 1
ATOM 855 O O . ASP A 1 105 ? 3.268 9.328 11.5 1 97.12 105 ASP A O 1
ATOM 859 N N . ASP A 1 106 ? 3.121 11.539 10.984 1 97.75 106 ASP A N 1
ATOM 860 C CA . ASP A 1 106 ? 1.824 11.43 10.328 1 97.75 106 ASP A CA 1
ATOM 861 C C . ASP A 1 106 ? 1.879 10.453 9.156 1 97.75 106 ASP A C 1
ATOM 863 O O . ASP A 1 106 ? 1.011 9.586 9.023 1 97.75 106 ASP A O 1
ATOM 867 N N . THR A 1 107 ? 2.924 10.609 8.391 1 95.88 107 THR A N 1
ATOM 868 C CA . THR A 1 107 ? 3.088 9.828 7.176 1 95.88 107 THR A CA 1
ATOM 869 C C . THR A 1 107 ? 3.355 8.359 7.504 1 95.88 107 THR A C 1
ATOM 871 O O . THR A 1 107 ? 2.764 7.469 6.898 1 95.88 107 THR A O 1
ATOM 874 N N . ALA A 1 108 ? 4.191 8.125 8.492 1 94.44 108 ALA A N 1
ATOM 875 C CA . ALA A 1 108 ? 4.469 6.754 8.914 1 94.44 108 ALA A CA 1
ATOM 876 C C . ALA A 1 108 ? 3.195 6.051 9.375 1 94.44 108 ALA A C 1
ATOM 878 O O . ALA A 1 108 ? 2.957 4.895 9.023 1 94.44 108 ALA A O 1
ATOM 879 N N . CYS A 1 109 ? 2.369 6.758 10.156 1 97.19 109 CYS A N 1
ATOM 880 C CA . CYS A 1 109 ? 1.119 6.18 10.633 1 97.19 109 CYS A CA 1
ATOM 881 C C . CYS A 1 109 ? 0.154 5.93 9.484 1 97.19 109 CYS A C 1
ATOM 883 O O . CYS A 1 109 ? -0.439 4.855 9.383 1 97.19 109 CYS A O 1
ATOM 885 N N . ALA A 1 110 ? 0.007 6.906 8.578 1 96.19 110 ALA A N 1
ATOM 886 C CA . ALA A 1 110 ? -0.889 6.77 7.43 1 96.19 110 ALA A CA 1
ATOM 887 C C . ALA A 1 110 ? -0.468 5.605 6.543 1 96.19 110 ALA A C 1
ATOM 889 O O . ALA A 1 110 ? -1.313 4.859 6.043 1 96.19 110 ALA A O 1
ATOM 890 N N . VAL A 1 111 ? 0.79 5.453 6.316 1 93.5 111 VAL A N 1
ATOM 891 C CA . VAL A 1 111 ? 1.308 4.363 5.496 1 93.5 111 VAL A CA 1
ATOM 892 C C . VAL A 1 111 ? 0.989 3.023 6.16 1 93.5 111 VAL A C 1
ATOM 894 O O . VAL A 1 111 ? 0.593 2.068 5.488 1 93.5 111 VAL A O 1
ATOM 897 N N . GLN A 1 112 ? 1.133 2.979 7.453 1 93.31 112 GLN A N 1
ATOM 898 C CA . GLN A 1 112 ? 0.786 1.765 8.188 1 93.31 112 GLN A CA 1
ATOM 899 C C . GLN A 1 112 ? -0.696 1.434 8.031 1 93.31 112 GLN A C 1
ATOM 901 O O . GLN A 1 112 ? -1.059 0.276 7.809 1 93.31 112 GLN A O 1
ATOM 906 N N . ILE A 1 113 ? -1.516 2.424 8.172 1 96.38 113 ILE A N 1
ATOM 907 C CA . ILE A 1 113 ? -2.955 2.234 8.023 1 96.38 113 ILE A CA 1
ATOM 908 C C . ILE A 1 113 ? -3.271 1.74 6.617 1 96.38 113 ILE A C 1
ATOM 910 O O . ILE A 1 113 ? -4.004 0.763 6.445 1 96.38 113 ILE A O 1
ATOM 914 N N . ALA A 1 114 ? -2.695 2.377 5.578 1 94.12 114 ALA A N 1
ATOM 915 C CA . ALA A 1 114 ? -2.951 1.997 4.191 1 94.12 114 ALA A CA 1
ATOM 916 C C . ALA A 1 114 ? -2.463 0.58 3.91 1 94.12 114 ALA A C 1
ATOM 918 O O . ALA A 1 114 ? -3.082 -0.157 3.139 1 94.12 114 ALA A O 1
ATOM 919 N N . LYS A 1 115 ? -1.316 0.211 4.477 1 91.75 115 LYS A N 1
ATOM 920 C CA . LYS A 1 115 ? -0.794 -1.145 4.34 1 91.75 115 LYS A CA 1
ATOM 921 C C . LYS A 1 115 ? -1.799 -2.176 4.848 1 91.75 115 LYS A C 1
ATOM 923 O O . LYS A 1 115 ? -2.049 -3.184 4.184 1 91.75 115 LYS A O 1
ATOM 928 N N . LEU A 1 116 ? -2.369 -1.854 5.969 1 94.81 116 LEU A N 1
ATOM 929 C CA . LEU A 1 116 ? -3.256 -2.789 6.652 1 94.81 116 LEU A CA 1
ATOM 930 C C . LEU A 1 116 ? -4.648 -2.773 6.027 1 94.81 116 LEU A C 1
ATOM 932 O O . LEU A 1 116 ? -5.215 -3.828 5.738 1 94.81 116 LEU A O 1
ATOM 936 N N . GLU A 1 117 ? -5.191 -1.538 5.805 1 96.81 117 GLU A N 1
ATOM 937 C CA . GLU A 1 117 ? -6.613 -1.361 5.523 1 96.81 117 GLU A CA 1
ATOM 938 C C . GLU A 1 117 ? -6.84 -0.925 4.078 1 96.81 117 GLU A C 1
ATOM 940 O O . GLU A 1 117 ? -7.961 -0.996 3.57 1 96.81 117 GLU A O 1
ATOM 945 N N . GLY A 1 118 ? -5.75 -0.456 3.381 1 95 118 GLY A N 1
ATOM 946 C CA . GLY A 1 118 ? -5.902 0.135 2.061 1 95 118 GLY A CA 1
ATOM 947 C C . GLY A 1 118 ? -6.398 1.568 2.102 1 95 118 GLY A C 1
ATOM 948 O O . GLY A 1 118 ? -6.809 2.059 3.156 1 95 118 GLY A O 1
ATOM 949 N N . PHE A 1 119 ? -6.48 2.197 0.967 1 96.12 119 PHE A N 1
ATOM 950 C CA . PHE A 1 119 ? -6.879 3.596 0.864 1 96.12 119 PHE A CA 1
ATOM 951 C C . PHE A 1 119 ? -8.367 3.756 1.136 1 96.12 119 PHE A C 1
ATOM 953 O O . PHE A 1 119 ? -8.828 4.844 1.487 1 96.12 119 PHE A O 1
ATOM 960 N N . LYS A 1 120 ? -9.102 2.699 1.004 1 97.38 120 LYS A N 1
ATOM 961 C CA . LYS A 1 120 ? -10.547 2.762 1.197 1 97.38 120 LYS A CA 1
ATOM 962 C C . LYS A 1 120 ? -10.891 3.107 2.643 1 97.38 120 LYS A C 1
ATOM 964 O O . LYS A 1 120 ? -12.031 3.451 2.947 1 97.38 120 LYS A O 1
ATOM 969 N N . TYR A 1 121 ? -9.883 2.955 3.516 1 97.75 121 TYR A N 1
ATOM 970 C CA . TYR A 1 121 ? -10.07 3.326 4.914 1 97.75 121 TYR A CA 1
ATOM 971 C C . TYR A 1 121 ? -10.516 4.781 5.035 1 97.75 121 TYR A C 1
ATOM 973 O O . TYR A 1 121 ? -11.234 5.141 5.973 1 97.75 121 TYR A O 1
ATOM 981 N N . TRP A 1 122 ? -10.133 5.656 4.102 1 97.81 122 TRP A N 1
ATOM 982 C CA . TRP A 1 122 ? -10.516 7.062 4.051 1 97.81 122 TRP A CA 1
ATOM 983 C C . TRP A 1 122 ? -11.688 7.277 3.096 1 97.81 122 TRP A C 1
ATOM 985 O O . TRP A 1 122 ? -11.508 7.258 1.876 1 97.81 122 TRP A O 1
ATOM 995 N N . PRO A 1 123 ? -12.828 7.629 3.627 1 96.56 123 PRO A N 1
ATOM 996 C CA . PRO A 1 123 ? -13.984 7.816 2.75 1 96.56 123 PRO A CA 1
ATOM 997 C C . PRO A 1 123 ? -13.773 8.922 1.72 1 96.56 123 PRO A C 1
ATOM 999 O O . PRO A 1 123 ? -14.258 8.828 0.592 1 96.56 123 PRO A O 1
ATOM 1002 N N . GLN A 1 124 ? -13.086 9.922 2.113 1 95.5 124 GLN A N 1
ATOM 1003 C CA . GLN A 1 124 ? -12.836 11.023 1.189 1 95.5 124 GLN A CA 1
ATOM 1004 C C . GLN A 1 124 ? -12 10.562 -0.004 1 95.5 124 GLN A C 1
ATOM 1006 O O . GLN A 1 124 ? -12.172 11.062 -1.118 1 95.5 124 GLN A O 1
ATOM 1011 N N . TRP A 1 125 ? -11.141 9.617 0.215 1 96.75 125 TRP A N 1
ATOM 1012 C CA . TRP A 1 125 ? -10.352 9.094 -0.89 1 96.75 125 TRP A CA 1
ATOM 1013 C C . TRP A 1 125 ? -11.227 8.336 -1.885 1 96.75 125 TRP A C 1
ATOM 1015 O O . TRP A 1 125 ? -11.094 8.516 -3.098 1 96.75 125 TRP A O 1
ATOM 1025 N N . THR A 1 126 ? -12.094 7.484 -1.341 1 97.19 126 THR A N 1
ATOM 1026 C CA . THR A 1 126 ? -12.977 6.703 -2.197 1 97.19 126 THR A CA 1
ATOM 1027 C C . THR A 1 126 ? -13.852 7.617 -3.047 1 97.19 126 THR A C 1
ATOM 1029 O O . THR A 1 126 ? -14.055 7.363 -4.234 1 97.19 126 THR A O 1
ATOM 1032 N N . ALA A 1 127 ? -14.242 8.719 -2.502 1 96.56 127 ALA A N 1
ATOM 1033 C CA . ALA A 1 127 ? -15.203 9.609 -3.15 1 96.56 127 ALA A CA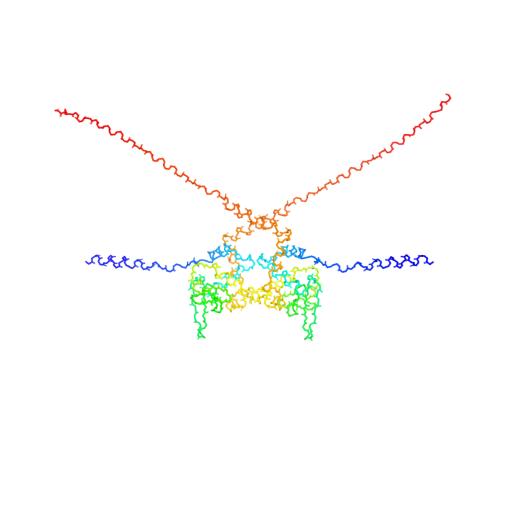 1
ATOM 1034 C C . ALA A 1 127 ? -14.5 10.531 -4.145 1 96.56 127 ALA A C 1
ATOM 1036 O O . ALA A 1 127 ? -15.07 10.875 -5.188 1 96.56 127 ALA A O 1
ATOM 1037 N N . ARG A 1 128 ? -13.211 10.828 -3.812 1 96.94 128 ARG A N 1
ATOM 1038 C CA . ARG A 1 128 ? -12.688 11.977 -4.543 1 96.94 128 ARG A CA 1
ATOM 1039 C C . ARG A 1 128 ? -11.367 11.633 -5.223 1 96.94 128 ARG A C 1
ATOM 1041 O O . ARG A 1 128 ? -10.875 12.391 -6.066 1 96.94 128 ARG A O 1
ATOM 1048 N N . CYS A 1 129 ? -10.75 10.523 -4.855 1 96.88 129 CYS A N 1
ATOM 1049 C CA . CYS A 1 129 ? -9.391 10.305 -5.328 1 96.88 129 CYS A CA 1
ATOM 1050 C C . CYS A 1 129 ? -9.297 9.023 -6.148 1 96.88 129 CYS A C 1
ATOM 1052 O O . CYS A 1 129 ? -8.531 8.953 -7.113 1 96.88 129 CYS A O 1
ATOM 1054 N N . LYS A 1 130 ? -10.031 7.992 -5.836 1 94.12 130 LYS A N 1
ATOM 1055 C CA . LYS A 1 130 ? -9.898 6.625 -6.336 1 94.12 130 LYS A CA 1
ATOM 1056 C C . LYS A 1 130 ? -9.883 6.598 -7.863 1 94.12 130 LYS A C 1
ATOM 1058 O O . LYS A 1 130 ? -9.031 5.938 -8.469 1 94.12 130 LYS A O 1
ATOM 1063 N N . ASN A 1 131 ? -10.688 7.336 -8.547 1 89.69 131 ASN A N 1
ATOM 1064 C CA . ASN A 1 131 ? -10.797 7.332 -10 1 89.69 131 ASN A CA 1
ATOM 1065 C C . ASN A 1 131 ? -10.508 8.711 -10.586 1 89.69 131 ASN A C 1
ATOM 1067 O O . ASN A 1 131 ? -11.047 9.07 -11.633 1 89.69 131 ASN A O 1
ATOM 1071 N N . ASP A 1 132 ? -9.758 9.492 -9.758 1 86.25 132 ASP A N 1
ATOM 1072 C CA . ASP A 1 132 ? -9.414 10.836 -10.195 1 86.25 132 ASP A CA 1
ATOM 1073 C C . ASP A 1 132 ? -7.906 11.008 -10.336 1 86.25 132 ASP A C 1
ATOM 1075 O O . ASP A 1 132 ? -7.184 11.047 -9.344 1 86.25 132 ASP A O 1
ATOM 1079 N N . TYR A 1 133 ? -7.566 11.203 -11.578 1 88 133 TYR A N 1
ATOM 1080 C CA . TYR A 1 133 ? -6.133 11.258 -11.828 1 88 133 TYR A CA 1
ATOM 1081 C C . TYR A 1 133 ? -5.672 12.695 -12.039 1 88 133 TYR A C 1
ATOM 1083 O O . TYR A 1 133 ? -4.52 12.938 -12.406 1 88 133 TYR A O 1
ATOM 1091 N N . PHE A 1 134 ? -6.598 13.688 -11.742 1 92.94 134 PHE A N 1
ATOM 1092 C CA . PHE A 1 134 ? -6.238 15.086 -11.953 1 92.94 134 PHE A CA 1
ATOM 1093 C C . PHE A 1 134 ? -5.023 15.461 -11.117 1 92.94 134 PHE A C 1
ATOM 1095 O O . PHE A 1 134 ? -4.031 15.969 -11.648 1 92.94 134 PHE A O 1
ATOM 1102 N N . ILE A 1 135 ? -5.051 15.117 -9.852 1 93.5 135 ILE A N 1
ATOM 1103 C CA . ILE A 1 135 ? -3.961 15.5 -8.961 1 93.5 135 ILE A CA 1
ATOM 1104 C C . ILE A 1 135 ? -2.699 14.719 -9.328 1 93.5 135 ILE A C 1
ATOM 1106 O O . ILE A 1 135 ? -1.603 15.281 -9.359 1 93.5 135 ILE A O 1
ATOM 1110 N N . THR A 1 136 ? -2.861 13.445 -9.617 1 88.25 136 THR A N 1
ATOM 1111 C CA . THR A 1 136 ? -1.725 12.625 -10.023 1 88.25 136 THR A CA 1
ATOM 1112 C C . THR A 1 136 ? -1.03 13.234 -11.234 1 88.25 136 THR A C 1
ATOM 1114 O O . THR A 1 136 ? 0.199 13.312 -11.281 1 88.25 136 THR A O 1
ATOM 1117 N N . ASN A 1 137 ? -1.782 13.742 -12.172 1 90.25 137 ASN A N 1
ATOM 1118 C CA . ASN A 1 137 ? -1.205 14.359 -13.359 1 90.25 137 ASN A CA 1
ATOM 1119 C C . ASN A 1 137 ? -0.544 15.695 -13.039 1 90.25 137 ASN A C 1
ATOM 1121 O O . ASN A 1 137 ? 0.486 16.031 -13.625 1 90.25 137 ASN A O 1
ATOM 1125 N N . GLU A 1 138 ? -1.115 16.438 -12.148 1 91.81 138 GLU A N 1
ATOM 1126 C CA . GLU A 1 138 ? -0.613 17.766 -11.789 1 91.81 138 GLU A CA 1
ATOM 1127 C C . GLU A 1 138 ? 0.735 17.672 -11.086 1 91.81 138 GLU A C 1
ATOM 1129 O O . GLU A 1 138 ? 1.603 18.516 -11.273 1 91.81 138 GLU A O 1
ATOM 1134 N N . ILE A 1 139 ? 0.864 16.594 -10.297 1 90.75 139 ILE A N 1
ATOM 1135 C CA . ILE A 1 139 ? 2.072 16.578 -9.477 1 90.75 139 ILE A CA 1
ATOM 1136 C C . ILE A 1 139 ? 3.285 16.281 -10.352 1 90.75 139 ILE A C 1
ATOM 1138 O O . ILE A 1 139 ? 4.422 16.562 -9.977 1 90.75 139 ILE A O 1
ATOM 1142 N N . TYR A 1 140 ? 3.127 15.695 -11.492 1 85.19 140 TYR A N 1
ATOM 1143 C CA . TYR A 1 140 ? 4.234 15.406 -12.398 1 85.19 140 TYR A CA 1
ATOM 1144 C C . TYR A 1 140 ? 4.777 16.688 -13.023 1 85.19 140 TYR A C 1
ATOM 1146 O O . TYR A 1 140 ? 5.848 16.672 -13.641 1 85.19 140 TYR A O 1
ATOM 1154 N N . LYS A 1 141 ? 4.109 17.797 -12.781 1 87.94 141 LYS A N 1
ATOM 1155 C CA . LYS A 1 141 ? 4.586 19.094 -13.242 1 87.94 141 LYS A CA 1
ATOM 1156 C C . LYS A 1 141 ? 5.461 19.766 -12.188 1 87.94 141 LYS A C 1
ATOM 1158 O O . LYS A 1 141 ? 6.051 20.812 -12.438 1 87.94 141 LYS A O 1
ATOM 1163 N N . CYS A 1 142 ? 5.492 19.188 -11.07 1 91.25 142 CYS A N 1
ATOM 1164 C CA . CYS A 1 142 ? 6.34 19.734 -10.008 1 91.25 142 CYS A CA 1
ATOM 1165 C C . CYS A 1 142 ? 7.812 19.578 -10.359 1 91.25 142 CYS A C 1
ATOM 1167 O O . CYS A 1 142 ? 8.234 18.516 -10.836 1 91.25 142 CYS A O 1
ATOM 1169 N N . PRO A 1 143 ? 8.68 20.562 -10.18 1 85.06 143 PRO A N 1
ATOM 1170 C CA . PRO A 1 143 ? 10.094 20.531 -10.578 1 85.06 143 PRO A CA 1
ATOM 1171 C C . PRO A 1 143 ? 10.844 19.344 -10 1 85.06 143 PRO A C 1
ATOM 1173 O O . PRO A 1 143 ? 11.695 18.75 -10.68 1 85.06 143 PRO A O 1
ATOM 1176 N N . ASP A 1 144 ? 10.617 18.859 -8.836 1 77.12 144 ASP A N 1
ATOM 1177 C CA . ASP A 1 144 ? 11.336 17.75 -8.203 1 77.12 144 ASP A CA 1
ATOM 1178 C C . ASP A 1 144 ? 11.016 16.422 -8.891 1 77.12 144 ASP A C 1
ATOM 1180 O O . ASP A 1 144 ? 11.828 15.5 -8.859 1 77.12 144 ASP A O 1
ATOM 1184 N N . LEU A 1 145 ? 9.852 16.25 -9.383 1 75.25 145 LEU A N 1
ATOM 1185 C CA . LEU A 1 145 ? 9.453 15.023 -10.047 1 75.25 145 LEU A CA 1
ATOM 1186 C C . LEU A 1 145 ? 9.906 15.023 -11.508 1 75.25 145 LEU A C 1
ATOM 1188 O O . LEU A 1 145 ? 10.141 13.961 -12.086 1 75.25 145 LEU A O 1
ATOM 1192 N N . ILE A 1 146 ? 10.008 16.109 -12.086 1 63.09 146 ILE A N 1
ATOM 1193 C CA . ILE A 1 146 ? 10.531 16.203 -13.445 1 63.09 146 ILE A CA 1
ATOM 1194 C C . ILE A 1 146 ? 11.969 15.703 -13.492 1 63.09 146 ILE A C 1
ATOM 1196 O O . ILE A 1 146 ? 12.344 14.953 -14.391 1 63.09 146 ILE A O 1
ATOM 1200 N N . ARG A 1 147 ? 12.586 16.078 -12.461 1 61.47 147 ARG A N 1
ATOM 1201 C CA . ARG A 1 147 ? 13.992 15.695 -12.414 1 61.47 147 ARG A CA 1
ATOM 1202 C C . ARG A 1 147 ? 14.148 14.195 -12.203 1 61.47 147 ARG A C 1
ATOM 1204 O O . ARG A 1 147 ? 15.016 13.562 -12.805 1 61.47 147 ARG A O 1
ATOM 1211 N N . MET A 1 148 ? 13.305 13.617 -11.469 1 61.81 148 MET A N 1
ATOM 1212 C CA . MET A 1 148 ? 13.367 12.18 -11.227 1 61.81 148 MET A CA 1
ATOM 1213 C C . MET A 1 148 ? 12.969 11.398 -12.469 1 61.81 148 MET A C 1
ATOM 1215 O O . MET A 1 148 ? 13.562 10.359 -12.773 1 61.81 148 MET A O 1
ATOM 1219 N N . SER A 1 149 ? 11.992 11.883 -13.18 1 59.12 149 SER A N 1
ATOM 1220 C CA . SER A 1 149 ? 11.57 11.258 -14.43 1 59.12 149 SER A CA 1
ATOM 1221 C C . SER A 1 149 ? 12.664 11.352 -15.492 1 59.12 149 SER A C 1
ATOM 1223 O O . SER A 1 149 ? 12.898 10.398 -16.234 1 59.12 149 SER A O 1
ATOM 1225 N N . THR A 1 150 ? 13.344 12.359 -15.508 1 55.75 150 THR A N 1
ATOM 1226 C CA . THR A 1 150 ? 14.422 12.539 -16.469 1 55.75 150 THR A CA 1
ATOM 1227 C C . THR A 1 150 ? 15.602 11.625 -16.141 1 55.75 150 THR A C 1
ATOM 1229 O O . THR A 1 150 ? 16.234 11.078 -17.031 1 55.75 150 THR A O 1
ATOM 1232 N N . LYS A 1 151 ? 15.828 11.445 -14.93 1 52.91 151 LYS A N 1
ATOM 1233 C CA . LYS A 1 151 ? 16.938 10.594 -14.516 1 52.91 151 LYS A CA 1
ATOM 1234 C C . LYS A 1 151 ? 16.641 9.125 -14.758 1 52.91 151 LYS A C 1
ATOM 1236 O O . LYS A 1 151 ? 17.5 8.367 -15.188 1 52.91 151 LYS A O 1
ATOM 1241 N N . ARG A 1 152 ? 15.383 8.852 -14.492 1 55.38 152 ARG A N 1
ATOM 1242 C CA . ARG A 1 152 ? 14.977 7.48 -14.789 1 55.38 152 ARG A CA 1
ATOM 1243 C C . ARG A 1 152 ? 15.086 7.184 -16.281 1 55.38 152 ARG A C 1
ATOM 1245 O O . ARG A 1 152 ? 15.547 6.113 -16.672 1 55.38 152 ARG A O 1
ATOM 1252 N N . LYS A 1 153 ? 14.602 8.086 -17.156 1 53.16 153 LYS A N 1
ATOM 1253 C CA . LYS A 1 153 ? 14.758 7.957 -18.609 1 53.16 153 LYS A CA 1
ATOM 1254 C C . LYS A 1 153 ? 16.234 7.824 -19 1 53.16 153 LYS A C 1
ATOM 1256 O O . LYS A 1 153 ? 16.578 7.035 -19.875 1 53.16 153 LYS A O 1
ATOM 1261 N N . MET A 1 154 ? 17.094 8.539 -18.391 1 47.31 154 MET A N 1
ATOM 1262 C CA . MET A 1 154 ? 18.516 8.469 -18.688 1 47.31 154 MET A CA 1
ATOM 1263 C C . MET A 1 154 ? 19.094 7.121 -18.25 1 47.31 154 MET A C 1
ATOM 1265 O O . MET A 1 154 ? 19.922 6.539 -18.953 1 47.31 154 MET A O 1
ATOM 1269 N N . ILE A 1 155 ? 18.625 6.723 -17.141 1 48.78 155 ILE A N 1
ATOM 1270 C CA . ILE A 1 155 ? 19.094 5.426 -16.656 1 48.78 155 ILE A CA 1
ATOM 1271 C C . ILE A 1 155 ? 18.594 4.32 -17.594 1 48.78 155 ILE A C 1
ATOM 1273 O O . ILE A 1 155 ? 19.344 3.41 -17.938 1 48.78 155 ILE A O 1
ATOM 1277 N N . SER A 1 156 ? 17.344 4.504 -17.906 1 46.53 156 SER A N 1
ATOM 1278 C CA . SER A 1 156 ? 16.781 3.539 -18.859 1 46.53 156 SER A CA 1
ATOM 1279 C C . SER A 1 156 ? 17.5 3.619 -20.203 1 46.53 156 SER A C 1
ATOM 1281 O O . SER A 1 156 ? 17.781 2.594 -20.828 1 46.53 156 SER A O 1
ATOM 1283 N N . SER A 1 157 ? 17.766 4.824 -20.547 1 49.84 157 SER A N 1
ATOM 1284 C CA . SER A 1 157 ? 18.5 5.004 -21.797 1 49.84 157 SER A CA 1
ATOM 1285 C C . SER A 1 157 ? 19.938 4.5 -21.672 1 49.84 157 SER A C 1
ATOM 1287 O O . SER A 1 157 ? 20.484 3.969 -22.641 1 49.84 157 SER A O 1
ATOM 1289 N N . GLU A 1 158 ? 20.453 4.734 -20.547 1 47.78 158 GLU A N 1
ATOM 1290 C CA . GLU A 1 158 ? 21.828 4.266 -20.344 1 47.78 158 GLU A CA 1
ATOM 1291 C C . GLU A 1 158 ? 21.875 2.74 -20.281 1 47.78 158 GLU A C 1
ATOM 1293 O O . GLU A 1 158 ? 22.859 2.135 -20.719 1 47.78 158 GLU A O 1
ATOM 1298 N N . THR A 1 159 ? 20.812 2.186 -19.734 1 45.22 159 THR A N 1
ATOM 1299 C CA . THR A 1 159 ? 20.781 0.727 -19.734 1 45.22 159 THR A CA 1
ATOM 1300 C C . THR A 1 159 ? 20.484 0.19 -21.125 1 45.22 159 THR A C 1
ATOM 1302 O O . THR A 1 159 ? 20.828 -0.949 -21.453 1 45.22 159 THR A O 1
ATOM 1305 N N . ALA A 1 160 ? 19.844 1.02 -21.938 1 47.62 160 ALA A N 1
ATOM 1306 C CA . ALA A 1 160 ? 19.547 0.634 -23.312 1 47.62 160 ALA A CA 1
ATOM 1307 C C . ALA A 1 160 ? 20.781 0.754 -24.203 1 47.62 160 ALA A C 1
ATOM 1309 O O . ALA A 1 160 ? 20.906 0.061 -25.203 1 47.62 160 ALA A O 1
ATOM 1310 N N . SER A 1 161 ? 21.672 1.668 -23.75 1 41.69 161 SER A N 1
ATOM 1311 C CA . SER A 1 161 ? 22.797 1.952 -24.641 1 41.69 161 SER A CA 1
ATOM 1312 C C . SER A 1 161 ? 23.969 1.026 -24.375 1 41.69 161 SER A C 1
ATOM 1314 O O . SER A 1 161 ? 25.094 1.31 -24.781 1 41.69 161 SER A O 1
ATOM 1316 N N . LEU A 1 162 ? 23.734 0.059 -23.516 1 40.31 162 LEU A N 1
ATOM 1317 C CA . LEU A 1 162 ? 24.891 -0.819 -23.469 1 40.31 162 LEU A CA 1
ATOM 1318 C C . LEU A 1 162 ? 25.188 -1.415 -24.844 1 40.31 162 LEU A C 1
ATOM 1320 O O . LEU A 1 162 ? 24.281 -1.948 -25.5 1 40.31 162 LEU A O 1
ATOM 1324 N N . PRO A 1 163 ? 26.156 -0.968 -25.422 1 37.66 163 PRO A N 1
ATOM 1325 C CA . PRO A 1 163 ? 26.484 -1.408 -26.781 1 37.66 163 PRO A CA 1
ATOM 1326 C C . PRO A 1 163 ? 26.484 -2.928 -26.922 1 37.66 163 PRO A C 1
ATOM 1328 O O . PRO A 1 163 ? 26.969 -3.635 -26.047 1 37.66 163 PRO A O 1
ATOM 1331 N N . ARG A 1 164 ? 25.422 -3.518 -27.469 1 39.19 164 ARG A N 1
ATOM 1332 C CA . ARG A 1 164 ? 25.5 -4.891 -27.953 1 39.19 164 ARG A CA 1
ATOM 1333 C C . ARG A 1 164 ? 26.859 -5.176 -28.578 1 39.19 164 ARG A C 1
ATOM 1335 O O . ARG A 1 164 ? 27.234 -4.562 -29.578 1 39.19 164 ARG A O 1
ATOM 1342 N N . TYR A 1 165 ? 27.891 -5.414 -27.688 1 34.66 165 TYR A N 1
ATOM 1343 C CA . TYR A 1 165 ? 29.172 -5.875 -28.234 1 34.66 165 TYR A CA 1
ATOM 1344 C C . TYR A 1 165 ? 28.969 -7.039 -29.188 1 34.66 165 TYR A C 1
ATOM 1346 O O . TYR A 1 165 ? 28.484 -8.109 -28.797 1 34.66 165 TYR A O 1
ATOM 1354 N N . LYS A 1 166 ? 28.531 -6.816 -30.391 1 34.41 166 LYS A N 1
ATOM 1355 C CA . LYS A 1 166 ? 28.672 -7.805 -31.453 1 34.41 166 LYS A CA 1
ATOM 1356 C C . LYS A 1 166 ? 30.062 -8.461 -31.422 1 34.41 166 LYS A C 1
ATOM 1358 O O . LYS A 1 166 ? 31.078 -7.785 -31.609 1 34.41 166 LYS A O 1
ATOM 1363 N N . ARG A 1 167 ?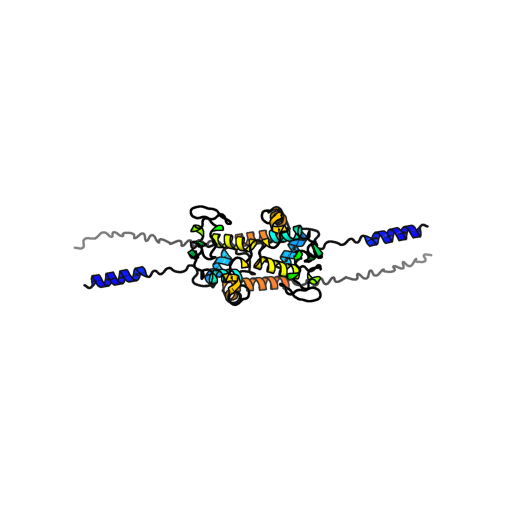 30.328 -9.367 -30.438 1 32.75 167 ARG A N 1
ATOM 1364 C CA . ARG A 1 167 ? 31.5 -10.219 -30.516 1 32.75 167 ARG A CA 1
ATOM 1365 C C . ARG A 1 167 ? 31.609 -10.867 -31.891 1 32.75 167 ARG A C 1
ATOM 1367 O O . ARG A 1 167 ? 30.703 -11.594 -32.312 1 32.75 167 ARG A O 1
ATOM 1374 N N . SER A 1 168 ? 32.094 -10.156 -32.906 1 29.31 168 SER A N 1
ATOM 1375 C CA . SER A 1 168 ? 32.531 -10.75 -34.156 1 29.31 168 SER A CA 1
ATOM 1376 C C . SER A 1 168 ? 33.438 -11.938 -33.938 1 29.31 168 SER A C 1
ATOM 1378 O O . SER A 1 168 ? 34.531 -11.789 -33.344 1 29.31 168 SER A O 1
ATOM 1380 N N . PHE A 1 169 ? 32.938 -13.039 -33.344 1 32.16 169 PHE A N 1
ATOM 1381 C CA . PHE A 1 169 ? 33.719 -14.273 -33.344 1 32.16 169 PHE A CA 1
ATOM 1382 C C . PHE A 1 169 ? 34.219 -14.594 -34.75 1 32.16 169 PHE A C 1
ATOM 1384 O O . PHE A 1 169 ? 33.406 -14.883 -35.656 1 32.16 169 PHE A O 1
ATOM 1391 N N . HIS A 1 170 ? 35.188 -13.836 -35.219 1 29.47 170 HIS A N 1
ATOM 1392 C CA . HIS A 1 170 ? 35.969 -14.219 -36.406 1 29.47 170 HIS A CA 1
ATOM 1393 C C . HIS A 1 170 ? 36.531 -15.625 -36.25 1 29.47 170 HIS A C 1
ATOM 1395 O O . HIS A 1 170 ? 37.312 -15.891 -35.344 1 29.47 170 HIS A O 1
ATOM 1401 N N . SER A 1 171 ? 35.688 -16.578 -36.375 1 26.72 171 SER A N 1
ATOM 1402 C CA . SER A 1 171 ? 36.094 -17.984 -36.5 1 26.72 171 SER A CA 1
ATOM 1403 C C . SER A 1 171 ? 37.188 -18.141 -37.531 1 26.72 171 SER A C 1
ATOM 1405 O O . SER A 1 171 ? 37.031 -17.812 -38.688 1 26.72 171 SER A O 1
ATOM 1407 N N . ARG A 1 172 ? 38.469 -17.672 -37.125 1 31.81 172 ARG A N 1
ATOM 1408 C CA . ARG A 1 172 ? 39.625 -17.984 -37.938 1 31.81 172 ARG A CA 1
ATOM 1409 C C . ARG A 1 172 ? 39.656 -19.469 -38.312 1 31.81 172 ARG A C 1
ATOM 1411 O O . ARG A 1 172 ? 39.719 -20.328 -37.438 1 31.81 172 ARG A O 1
ATOM 1418 N N . ARG A 1 173 ? 38.812 -19.906 -39.344 1 27.23 173 ARG A N 1
ATOM 1419 C CA . ARG A 1 173 ? 38.938 -21.188 -40.031 1 27.23 173 ARG A CA 1
ATOM 1420 C C . ARG A 1 173 ? 40.375 -21.516 -40.375 1 27.23 173 ARG A C 1
ATOM 1422 O O . ARG A 1 173 ? 40.969 -20.844 -41.219 1 27.23 173 ARG A O 1
ATOM 1429 N N . LYS A 1 174 ? 41.344 -21.594 -39.281 1 30.47 174 LYS A N 1
ATOM 1430 C CA . LYS A 1 174 ? 42.688 -22.094 -39.625 1 30.47 174 LYS A CA 1
ATOM 1431 C C . LYS A 1 174 ? 42.594 -23.328 -40.5 1 30.47 174 LYS A C 1
ATOM 1433 O O . LYS A 1 174 ? 41.938 -24.312 -40.156 1 30.47 174 LYS A O 1
ATOM 1438 N N . ARG A 1 175 ? 42.562 -23.156 -41.844 1 28.77 175 ARG A N 1
ATOM 1439 C CA . ARG A 1 175 ? 42.75 -24.109 -42.938 1 28.77 175 ARG A CA 1
ATOM 1440 C C . ARG A 1 175 ? 44 -24.969 -42.688 1 28.77 175 ARG A C 1
ATOM 1442 O O . ARG A 1 175 ? 45.125 -24.438 -42.656 1 28.77 175 ARG A O 1
ATOM 1449 N N . PHE A 1 176 ? 44 -25.797 -41.594 1 29.12 176 PHE A N 1
ATOM 1450 C CA . PHE A 1 176 ? 45.062 -26.797 -41.438 1 29.12 176 PHE A CA 1
ATOM 1451 C C . PHE A 1 176 ? 45.344 -27.484 -42.781 1 29.12 176 PHE A C 1
ATOM 1453 O O . PHE A 1 176 ? 44.469 -28.125 -43.344 1 29.12 176 PHE A O 1
ATOM 1460 N N . VAL A 1 177 ? 46.062 -26.797 -43.688 1 27.17 177 VAL A N 1
ATOM 1461 C CA . VAL A 1 177 ? 46.625 -27.328 -44.906 1 27.17 177 VAL A CA 1
ATOM 1462 C C . VAL A 1 177 ? 47.438 -28.578 -44.594 1 27.17 177 VAL A C 1
ATOM 1464 O O . VAL A 1 177 ? 48.344 -28.547 -43.75 1 27.17 177 VAL A O 1
ATOM 1467 N N . TYR A 1 178 ? 46.781 -29.688 -44.281 1 24.73 178 TYR A N 1
ATOM 1468 C CA . TYR A 1 178 ? 47.406 -31.016 -44.219 1 24.73 178 TYR A CA 1
ATOM 1469 C C . TYR A 1 178 ? 48.344 -31.25 -45.406 1 24.73 178 TYR A C 1
ATOM 1471 O O . TYR A 1 178 ? 47.906 -31.234 -46.562 1 24.73 178 TYR A O 1
ATOM 1479 N N . ARG A 1 179 ? 49.531 -30.5 -45.344 1 26.81 179 ARG A N 1
ATOM 1480 C CA . ARG A 1 179 ? 50.594 -30.766 -46.312 1 26.81 179 ARG A CA 1
ATOM 1481 C C . ARG A 1 179 ? 50.906 -32.25 -46.375 1 26.81 179 ARG A C 1
ATOM 1483 O O . ARG A 1 179 ? 51.125 -32.906 -45.344 1 26.81 179 ARG A O 1
ATOM 1490 N N . GLN A 1 180 ? 50.219 -32.969 -47.281 1 23.81 180 GLN A N 1
ATOM 1491 C CA . GLN A 1 180 ? 50.469 -34.312 -47.812 1 23.81 180 GLN A CA 1
ATOM 1492 C C . GLN A 1 180 ? 51.938 -34.531 -48.094 1 23.81 180 GLN A C 1
ATOM 1494 O O . GLN A 1 180 ? 52.5 -33.906 -49.031 1 23.81 180 GLN A O 1
ATOM 1499 N N . ILE A 1 181 ? 52.844 -34.344 -47.031 1 26.52 181 ILE A N 1
ATOM 1500 C CA . ILE A 1 181 ? 54.281 -34.562 -47.312 1 26.52 181 ILE A CA 1
ATOM 1501 C C . ILE A 1 181 ? 54.469 -35.969 -47.906 1 26.52 181 ILE A C 1
ATOM 1503 O O . ILE A 1 181 ? 54.156 -36.969 -47.25 1 26.52 181 ILE A O 1
ATOM 1507 N N . TYR A 1 182 ? 54.031 -36.188 -49.125 1 21.03 182 TYR A N 1
ATOM 1508 C CA . TYR A 1 182 ? 54.375 -37.344 -49.906 1 21.03 182 TYR A CA 1
ATOM 1509 C C . TYR A 1 182 ? 55.906 -37.562 -49.938 1 21.03 182 TYR A C 1
ATOM 1511 O O . TYR A 1 182 ? 56.656 -36.75 -50.438 1 21.03 182 TYR A O 1
ATOM 1519 N N . LYS A 1 183 ? 56.5 -37.719 -48.656 1 27.16 183 LYS A N 1
ATOM 1520 C CA . LYS A 1 183 ? 57.906 -38.094 -48.719 1 27.16 183 LYS A CA 1
ATOM 1521 C C . LYS A 1 183 ? 58.125 -39.219 -49.719 1 27.16 183 LYS A C 1
ATOM 1523 O O . LYS A 1 183 ? 57.469 -40.281 -49.625 1 27.16 183 LYS A O 1
ATOM 1528 N N . VAL A 1 184 ? 58.5 -38.875 -50.906 1 22.48 184 VAL A N 1
ATOM 1529 C CA . VAL A 1 184 ? 59.031 -39.625 -52.031 1 22.48 184 VAL A CA 1
ATOM 1530 C C . VAL A 1 184 ? 60.125 -40.594 -51.562 1 22.48 184 VAL A C 1
ATOM 1532 O O . VAL A 1 184 ? 61.062 -40.156 -50.875 1 22.48 184 VAL A O 1
ATOM 1535 N N . ASN A 1 185 ? 59.656 -41.75 -51.062 1 23.02 185 ASN A N 1
ATOM 1536 C CA . ASN A 1 185 ? 60.562 -42.906 -50.906 1 23.02 185 ASN A CA 1
ATOM 1537 C C . ASN A 1 185 ? 61.531 -43 -52.062 1 23.02 185 ASN A C 1
ATOM 1539 O O . ASN A 1 185 ? 61.125 -43.219 -53.219 1 23.02 185 ASN A O 1
ATOM 1543 N N . ALA A 1 186 ? 62.438 -42.062 -52.188 1 22.66 186 ALA A N 1
ATOM 1544 C CA . ALA A 1 186 ? 63.531 -42.219 -53.125 1 22.66 186 ALA A CA 1
ATOM 1545 C C . ALA A 1 186 ? 64.125 -43.656 -53.062 1 22.66 186 ALA A C 1
ATOM 1547 O O . ALA A 1 186 ? 64.188 -44.25 -52 1 22.66 186 ALA A O 1
ATOM 1548 N N . LEU A 1 187 ? 64.25 -44.312 -54.219 1 20.95 187 LEU A N 1
ATOM 1549 C CA . LEU A 1 187 ? 64.812 -45.438 -54.938 1 20.95 187 LEU A CA 1
ATOM 1550 C C . LEU A 1 187 ? 66.312 -45.5 -54.688 1 20.95 187 LEU A C 1
ATOM 1552 O O . LEU A 1 187 ? 67.125 -44.844 -55.375 1 20.95 187 LEU A O 1
ATOM 1556 N N . ALA A 1 188 ? 66.875 -45.188 -53.562 1 20.89 188 ALA A N 1
ATOM 1557 C CA . ALA A 1 188 ? 68.312 -45.594 -53.625 1 20.89 188 ALA A CA 1
ATOM 1558 C C . ALA A 1 188 ? 68.438 -47.094 -53.844 1 20.89 188 ALA A C 1
ATOM 1560 O O . ALA A 1 188 ? 67.938 -47.875 -53.031 1 20.89 188 ALA A O 1
ATOM 1561 N N . VAL A 1 189 ? 68.562 -47.375 -55.25 1 18.86 189 VAL A N 1
ATOM 1562 C CA . VAL A 1 189 ? 69.75 -48.094 -55.656 1 18.86 189 VAL A CA 1
ATOM 1563 C C . VAL A 1 189 ? 71 -47.312 -55.281 1 18.86 189 VAL A C 1
ATOM 1565 O O . VAL A 1 189 ? 71 -46.094 -55.469 1 18.86 189 VAL A O 1
ATOM 1568 N N . MET B 1 1 ? 15.844 -60.562 -24.641 1 42.34 1 MET B N 1
ATOM 1569 C CA . MET B 1 1 ? 15.141 -59.875 -23.562 1 42.34 1 MET B CA 1
ATOM 1570 C C . MET B 1 1 ? 15.906 -58.625 -23.125 1 42.34 1 MET B C 1
ATOM 1572 O O . MET B 1 1 ? 15.547 -58 -22.125 1 42.34 1 MET B O 1
ATOM 1576 N N . TRP B 1 2 ? 17.125 -58.469 -23.703 1 60.59 2 TRP B N 1
ATOM 1577 C CA . TRP B 1 2 ? 17.953 -57.375 -23.219 1 60.59 2 TRP B CA 1
ATOM 1578 C C . TRP B 1 2 ? 17.484 -56.031 -23.812 1 60.59 2 TRP B C 1
ATOM 1580 O O . TRP B 1 2 ? 17.594 -55 -23.156 1 60.59 2 TRP B O 1
ATOM 1590 N N . ASN B 1 3 ? 16.922 -55.969 -24.984 1 63.06 3 ASN B N 1
ATOM 1591 C CA . ASN B 1 3 ? 16.484 -54.75 -25.609 1 63.06 3 ASN B CA 1
ATOM 1592 C C . ASN B 1 3 ? 15.258 -54.156 -24.922 1 63.06 3 ASN B C 1
ATOM 1594 O O . ASN B 1 3 ? 15.07 -52.938 -24.922 1 63.06 3 ASN B O 1
ATOM 1598 N N . ALA B 1 4 ? 14.445 -55.062 -24.375 1 58.56 4 ALA B N 1
ATOM 1599 C CA . ALA B 1 4 ? 13.258 -54.562 -23.688 1 58.56 4 ALA B CA 1
ATOM 1600 C C . ALA B 1 4 ? 13.625 -53.844 -22.391 1 58.56 4 ALA B C 1
ATOM 1602 O O . ALA B 1 4 ? 12.984 -52.844 -22.016 1 58.56 4 ALA B O 1
ATOM 1603 N N . ARG B 1 5 ? 14.797 -54.281 -21.844 1 59.12 5 ARG B N 1
ATOM 1604 C CA . ARG B 1 5 ? 15.18 -53.656 -20.594 1 59.12 5 ARG B CA 1
ATOM 1605 C C . ARG B 1 5 ? 15.734 -52.25 -20.828 1 59.12 5 ARG B C 1
ATOM 1607 O O . ARG B 1 5 ? 15.508 -51.344 -20.016 1 59.12 5 ARG B O 1
ATOM 1614 N N . VAL B 1 6 ? 16.312 -52.094 -21.969 1 58.09 6 VAL B N 1
ATOM 1615 C CA . VAL B 1 6 ? 16.875 -50.75 -22.234 1 58.09 6 VAL B CA 1
ATOM 1616 C C . VAL B 1 6 ? 15.758 -49.781 -22.594 1 58.09 6 VAL B C 1
ATOM 1618 O O . VAL B 1 6 ? 15.781 -48.625 -22.203 1 58.09 6 VAL B O 1
ATOM 1621 N N . VAL B 1 7 ? 14.703 -50.344 -23.234 1 55.5 7 VAL B N 1
ATOM 1622 C CA . VAL B 1 7 ? 13.609 -49.469 -23.641 1 55.5 7 VAL B CA 1
ATOM 1623 C C . VAL B 1 7 ? 12.82 -49 -22.406 1 55.5 7 VAL B C 1
ATOM 1625 O O . VAL B 1 7 ? 12.414 -47.844 -22.312 1 55.5 7 VAL B O 1
ATOM 1628 N N . VAL B 1 8 ? 12.742 -49.938 -21.406 1 55.66 8 VAL B N 1
ATOM 1629 C CA . VAL B 1 8 ? 12.016 -49.562 -20.203 1 55.66 8 VAL B CA 1
ATOM 1630 C C . VAL B 1 8 ? 12.812 -48.5 -19.438 1 55.66 8 VAL B C 1
ATOM 1632 O O . VAL B 1 8 ? 12.242 -47.562 -18.891 1 55.66 8 VAL B O 1
ATOM 1635 N N . PHE B 1 9 ? 14.203 -48.625 -19.516 1 56.91 9 PHE B N 1
ATOM 1636 C CA . PHE B 1 9 ? 15.016 -47.656 -18.781 1 56.91 9 PHE B CA 1
ATOM 1637 C C . PHE B 1 9 ? 14.938 -46.281 -19.438 1 56.91 9 PHE B C 1
ATOM 1639 O O . PHE B 1 9 ? 14.906 -45.281 -18.75 1 56.91 9 PHE B O 1
ATOM 1646 N N . VAL B 1 10 ? 14.914 -46.281 -20.781 1 54.56 10 VAL B N 1
ATOM 1647 C CA . VAL B 1 10 ? 14.836 -45 -21.469 1 54.56 10 VAL B CA 1
ATOM 1648 C C . VAL B 1 10 ? 13.469 -44.344 -21.234 1 54.56 10 VAL B C 1
ATOM 1650 O O . VAL B 1 10 ? 13.352 -43.125 -21.078 1 54.56 10 VAL B O 1
ATOM 1653 N N . LEU B 1 11 ? 12.422 -45.188 -21.172 1 53.5 11 LEU B N 1
ATOM 1654 C CA . LEU B 1 11 ? 11.109 -44.594 -20.969 1 53.5 11 LEU B CA 1
ATOM 1655 C C . LEU B 1 11 ? 10.992 -44 -19.578 1 53.5 11 LEU B C 1
ATOM 1657 O O . LEU B 1 11 ? 10.344 -42.969 -19.391 1 53.5 11 LEU B O 1
ATOM 1661 N N . ILE B 1 12 ? 11.633 -44.656 -18.641 1 53.16 12 ILE B N 1
ATOM 1662 C CA . ILE B 1 12 ? 11.484 -44.125 -17.281 1 53.16 12 ILE B CA 1
ATOM 1663 C C . ILE B 1 12 ? 12.266 -42.812 -17.172 1 53.16 12 ILE B C 1
ATOM 1665 O O . ILE B 1 12 ? 11.859 -41.906 -16.438 1 53.16 12 ILE B O 1
ATOM 1669 N N . LEU B 1 13 ? 13.359 -42.688 -17.938 1 52.16 13 LEU B N 1
ATOM 1670 C CA . LEU B 1 13 ? 14.133 -41.469 -17.734 1 52.16 13 LEU B CA 1
ATOM 1671 C C . LEU B 1 13 ? 13.391 -40.25 -18.281 1 52.16 13 LEU B C 1
ATOM 1673 O O . LEU B 1 13 ? 13.688 -39.125 -17.906 1 52.16 13 LEU B O 1
ATOM 1677 N N . ILE B 1 14 ? 12.602 -40.406 -19.344 1 50.22 14 ILE B N 1
ATOM 1678 C CA . ILE B 1 14 ? 12.008 -39.219 -19.922 1 50.22 14 ILE B CA 1
ATOM 1679 C C . ILE B 1 14 ? 11.016 -38.594 -18.938 1 50.22 14 ILE B C 1
ATOM 1681 O O . ILE B 1 14 ? 10.578 -37.469 -19.109 1 50.22 14 ILE B O 1
ATOM 1685 N N . VAL B 1 15 ? 10.336 -39.5 -18.219 1 46.28 15 VAL B N 1
ATOM 1686 C CA . VAL B 1 15 ? 9.188 -38.875 -17.547 1 46.28 15 VAL B CA 1
ATOM 1687 C C . VAL B 1 15 ? 9.664 -37.781 -16.609 1 46.28 15 VAL B C 1
ATOM 1689 O O . VAL B 1 15 ? 8.867 -36.969 -16.141 1 46.28 15 VAL B O 1
ATOM 1692 N N . ASN B 1 16 ? 10.789 -38.094 -15.922 1 42 16 ASN B N 1
ATOM 1693 C CA . ASN B 1 16 ? 10.852 -37.25 -14.719 1 42 16 ASN B CA 1
ATOM 1694 C C . ASN B 1 16 ? 11.102 -35.781 -15.047 1 42 16 ASN B C 1
ATOM 1696 O O . ASN B 1 16 ? 11.891 -35.125 -14.375 1 42 16 ASN B O 1
ATOM 1700 N N . CYS B 1 17 ? 11.305 -35.438 -16.266 1 43.81 17 CYS B N 1
ATOM 1701 C CA . CYS B 1 17 ? 11.445 -34 -16.406 1 43.81 17 CYS B CA 1
ATOM 1702 C C . CYS B 1 17 ? 10.391 -33.25 -15.594 1 43.81 17 CYS B C 1
ATOM 1704 O O . CYS B 1 17 ? 9.234 -33.156 -16.016 1 43.81 17 CYS B O 1
ATOM 1706 N N . VAL B 1 18 ? 10.203 -33.531 -14.391 1 46.47 18 VAL B N 1
ATOM 1707 C CA . VAL B 1 18 ? 9.406 -33 -13.297 1 46.47 18 VAL B CA 1
ATOM 1708 C C . VAL B 1 18 ? 9.211 -31.484 -13.484 1 46.47 18 VAL B C 1
ATOM 1710 O O . VAL B 1 18 ? 10.008 -30.828 -14.172 1 46.47 18 VAL B O 1
ATOM 1713 N N . ASN B 1 19 ? 7.953 -30.875 -13.367 1 52.53 19 ASN B N 1
ATOM 1714 C CA . ASN B 1 19 ? 7.293 -29.578 -13.305 1 52.53 19 ASN B CA 1
ATOM 1715 C C . ASN B 1 19 ? 8.164 -28.531 -12.594 1 52.53 19 ASN B C 1
ATOM 1717 O O . ASN B 1 19 ? 8.172 -28.469 -11.359 1 52.53 19 ASN B O 1
ATOM 1721 N N . CYS B 1 20 ? 9.266 -28.125 -13.148 1 68.56 20 CYS B N 1
ATOM 1722 C CA . CYS B 1 20 ? 10.211 -27.203 -12.547 1 68.56 20 CYS B CA 1
ATOM 1723 C C . CYS B 1 20 ? 9.523 -25.891 -12.164 1 68.56 20 CYS B C 1
ATOM 1725 O O . CYS B 1 20 ? 8.883 -25.25 -13 1 68.56 20 CYS B O 1
ATOM 1727 N N . LYS B 1 21 ? 9.281 -25.688 -10.953 1 83.88 21 LYS B N 1
ATOM 1728 C CA . LYS B 1 21 ? 8.789 -24.453 -10.359 1 83.88 21 LYS B CA 1
ATOM 1729 C C . LYS B 1 21 ? 9.562 -23.25 -10.883 1 83.88 21 LYS B C 1
ATOM 1731 O O . LYS B 1 21 ? 10.789 -23.25 -10.922 1 83.88 21 LYS B O 1
ATOM 1736 N N . ARG B 1 22 ? 8.75 -22.328 -11.453 1 91.31 22 ARG B N 1
ATOM 1737 C CA . ARG B 1 22 ? 9.367 -21.125 -12.016 1 91.31 22 ARG B CA 1
ATOM 1738 C C . ARG B 1 22 ? 10.242 -20.438 -10.977 1 91.31 22 ARG B C 1
ATOM 1740 O O . ARG B 1 22 ? 11.367 -20.031 -11.281 1 91.31 22 ARG B O 1
ATOM 1747 N N . PHE B 1 23 ? 9.656 -20.359 -9.812 1 96.38 23 PHE B N 1
ATOM 1748 C CA . PHE B 1 23 ? 10.391 -19.719 -8.727 1 96.38 23 PHE B CA 1
ATOM 1749 C C . PHE B 1 23 ? 10.773 -20.75 -7.66 1 96.38 23 PHE B C 1
ATOM 1751 O O . PHE B 1 23 ? 10.141 -20.812 -6.605 1 96.38 23 PHE B O 1
ATOM 1758 N N . GLU B 1 24 ? 11.883 -21.406 -7.879 1 95.06 24 GLU B N 1
ATOM 1759 C CA . GLU B 1 24 ? 12.359 -22.469 -7 1 95.06 24 GLU B CA 1
ATOM 1760 C C . GLU B 1 24 ? 12.914 -21.891 -5.695 1 95.06 24 GLU B C 1
AT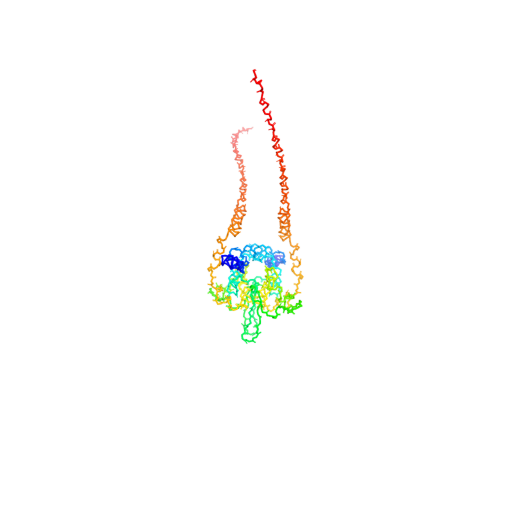OM 1762 O O . GLU B 1 24 ? 12.852 -22.547 -4.652 1 95.06 24 GLU B O 1
ATOM 1767 N N . THR B 1 25 ? 13.422 -20.656 -5.805 1 95.38 25 THR B N 1
ATOM 1768 C CA . THR B 1 25 ? 13.992 -20.047 -4.613 1 95.38 25 THR B CA 1
ATOM 1769 C C . THR B 1 25 ? 13.352 -18.688 -4.34 1 95.38 25 THR B C 1
ATOM 1771 O O . THR B 1 25 ? 12.836 -18.047 -5.258 1 95.38 25 THR B O 1
ATOM 1774 N N . ARG B 1 26 ? 13.43 -18.312 -3.074 1 95.19 26 ARG B N 1
ATOM 1775 C CA . ARG B 1 26 ? 12.93 -17 -2.648 1 95.19 26 ARG B CA 1
ATOM 1776 C C . ARG B 1 26 ? 13.641 -15.875 -3.395 1 95.19 26 ARG B C 1
ATOM 1778 O O . ARG B 1 26 ? 13 -14.922 -3.85 1 95.19 26 ARG B O 1
ATOM 1785 N N . CYS B 1 27 ? 14.891 -16.031 -3.59 1 95.06 27 CYS B N 1
ATOM 1786 C CA . CYS B 1 27 ? 15.664 -14.969 -4.215 1 95.06 27 CYS B CA 1
ATOM 1787 C C . CYS B 1 27 ? 15.328 -14.844 -5.695 1 95.06 27 CYS B C 1
ATOM 1789 O O . CYS B 1 27 ? 15.344 -13.742 -6.246 1 95.06 27 CYS B O 1
ATOM 1791 N N . LYS B 1 28 ? 15.016 -15.922 -6.301 1 95.38 28 LYS B N 1
ATOM 1792 C CA . LYS B 1 28 ? 14.57 -15.867 -7.691 1 95.38 28 LYS B CA 1
ATOM 1793 C C . LYS B 1 28 ? 13.273 -15.07 -7.82 1 95.38 28 LYS B C 1
ATOM 1795 O O . LYS B 1 28 ? 13.109 -14.289 -8.758 1 95.38 28 LYS B O 1
ATOM 1800 N N . LEU B 1 29 ? 12.352 -15.258 -6.91 1 95.44 29 LEU B N 1
ATOM 1801 C CA . LEU B 1 29 ? 11.109 -14.492 -6.879 1 95.44 29 LEU B CA 1
ATOM 1802 C C . LEU B 1 29 ? 11.391 -13.016 -6.652 1 95.44 29 LEU B C 1
ATOM 1804 O O . LEU B 1 29 ? 10.852 -12.156 -7.359 1 95.44 29 LEU B O 1
ATOM 1808 N N . VAL B 1 30 ? 12.258 -12.734 -5.672 1 93.44 30 VAL B N 1
ATOM 1809 C CA . VAL B 1 30 ? 12.602 -11.359 -5.332 1 93.44 30 VAL B CA 1
ATOM 1810 C C . VAL B 1 30 ? 13.156 -10.641 -6.562 1 93.44 30 VAL B C 1
ATOM 1812 O O . VAL B 1 30 ? 12.766 -9.508 -6.859 1 93.44 30 VAL B O 1
ATOM 1815 N N . ARG B 1 31 ? 14 -11.281 -7.262 1 91.81 31 ARG B N 1
ATOM 1816 C CA . ARG B 1 31 ? 14.602 -10.703 -8.469 1 91.81 31 ARG B CA 1
ATOM 1817 C C . ARG B 1 31 ? 13.531 -10.359 -9.492 1 91.81 31 ARG B C 1
ATOM 1819 O O . ARG B 1 31 ? 13.578 -9.289 -10.109 1 91.81 31 ARG B O 1
ATOM 1826 N N . GLU B 1 32 ? 12.625 -11.281 -9.672 1 92.88 32 GLU B N 1
ATOM 1827 C CA . GLU B 1 32 ? 11.57 -11.047 -10.648 1 92.88 32 GLU B CA 1
ATOM 1828 C C . GLU B 1 32 ? 10.672 -9.883 -10.227 1 92.88 32 GLU B C 1
ATOM 1830 O O . GLU B 1 32 ? 10.289 -9.055 -11.055 1 92.88 32 GLU B O 1
ATOM 1835 N N . LEU B 1 33 ? 10.305 -9.766 -8.961 1 92.56 33 LEU B N 1
ATOM 1836 C CA . LEU B 1 33 ? 9.461 -8.688 -8.461 1 92.56 33 LEU B CA 1
ATOM 1837 C C . LEU B 1 33 ? 10.148 -7.336 -8.625 1 92.56 33 LEU B C 1
ATOM 1839 O O . LEU B 1 33 ? 9.492 -6.336 -8.922 1 92.56 33 LEU B O 1
ATOM 1843 N N . LEU B 1 34 ? 11.438 -7.312 -8.43 1 88.12 34 LEU B N 1
ATOM 1844 C CA . LEU B 1 34 ? 12.195 -6.082 -8.625 1 88.12 34 LEU B CA 1
ATOM 1845 C C . LEU B 1 34 ? 12.219 -5.68 -10.094 1 88.12 34 LEU B C 1
ATOM 1847 O O . LEU B 1 34 ? 12.109 -4.492 -10.422 1 88.12 34 LEU B O 1
ATOM 1851 N N . LYS B 1 35 ? 12.328 -6.648 -10.938 1 86.62 35 LYS B N 1
ATOM 1852 C CA . LYS B 1 35 ? 12.344 -6.391 -12.375 1 86.62 35 LYS B CA 1
ATOM 1853 C C . LYS B 1 35 ? 11.016 -5.812 -12.844 1 86.62 35 LYS B C 1
ATOM 1855 O O . LYS B 1 35 ? 10.984 -4.969 -13.75 1 86.62 35 LYS B O 1
ATOM 1860 N N . ILE B 1 36 ? 9.906 -6.285 -12.344 1 86.31 36 ILE B N 1
ATOM 1861 C CA . ILE B 1 36 ? 8.562 -5.855 -12.719 1 86.31 36 ILE B CA 1
ATOM 1862 C C . ILE B 1 36 ? 8.32 -4.43 -12.227 1 86.31 36 ILE B C 1
ATOM 1864 O O . ILE B 1 36 ? 7.477 -3.713 -12.773 1 86.31 36 ILE B O 1
ATOM 1868 N N . GLY B 1 37 ? 9 -3.992 -11.32 1 75.56 37 GLY B N 1
ATOM 1869 C CA . GLY B 1 37 ? 8.82 -2.641 -10.812 1 75.56 37 GLY B CA 1
ATOM 1870 C C . GLY B 1 37 ? 7.898 -2.572 -9.609 1 75.56 37 GLY B C 1
ATOM 1871 O O . GLY B 1 37 ? 7.23 -1.559 -9.391 1 75.56 37 GLY B O 1
ATOM 1872 N N . MET B 1 38 ? 7.703 -3.729 -9.016 1 68.44 38 MET B N 1
ATOM 1873 C CA . MET B 1 38 ? 6.91 -3.699 -7.793 1 68.44 38 MET B CA 1
ATOM 1874 C C . MET B 1 38 ? 7.309 -2.518 -6.914 1 68.44 38 MET B C 1
ATOM 1876 O O . MET B 1 38 ? 8.492 -2.215 -6.773 1 68.44 38 MET B O 1
ATOM 1880 N N . PRO B 1 39 ? 6.062 -1.699 -6.766 1 56.06 39 PRO B N 1
ATOM 1881 C CA . PRO B 1 39 ? 6.309 -0.487 -5.984 1 56.06 39 PRO B CA 1
ATOM 1882 C C . PRO B 1 39 ? 7.371 -0.688 -4.902 1 56.06 39 PRO B C 1
ATOM 1884 O O . PRO B 1 39 ? 7.684 -1.827 -4.547 1 56.06 39 PRO B O 1
ATOM 1887 N N . ASN B 1 40 ? 7.785 0.218 -4.07 1 54.34 40 ASN B N 1
ATOM 1888 C CA . ASN B 1 40 ? 8.891 0.577 -3.188 1 54.34 40 ASN B CA 1
ATOM 1889 C C . ASN B 1 40 ? 9.188 -0.532 -2.18 1 54.34 40 ASN B C 1
ATOM 1891 O O . ASN B 1 40 ? 8.312 -1.348 -1.876 1 54.34 40 ASN B O 1
ATOM 1895 N N . ASP B 1 41 ? 10.461 -0.757 -1.927 1 59.44 41 ASP B N 1
ATOM 1896 C CA . ASP B 1 41 ? 11.32 -1.555 -1.059 1 59.44 41 ASP B CA 1
ATOM 1897 C C . ASP B 1 41 ? 10.68 -1.762 0.311 1 59.44 41 ASP B C 1
ATOM 1899 O O . ASP B 1 41 ? 10.82 -2.828 0.913 1 59.44 41 ASP B O 1
ATOM 1903 N N . MET B 1 42 ? 9.641 -0.877 0.388 1 67.44 42 MET B N 1
ATOM 1904 C CA . MET B 1 42 ? 9.266 -0.953 1.798 1 67.44 42 MET B CA 1
ATOM 1905 C C . MET B 1 42 ? 8.328 -2.135 2.049 1 67.44 42 MET B C 1
ATOM 1907 O O . MET B 1 42 ? 8.352 -2.729 3.129 1 67.44 42 MET B O 1
ATOM 1911 N N . PHE B 1 43 ? 7.707 -2.59 0.954 1 86.44 43 PHE B N 1
ATOM 1912 C CA . PHE B 1 43 ? 6.75 -3.66 1.22 1 86.44 43 PHE B CA 1
ATOM 1913 C C . PHE B 1 43 ? 7.176 -4.949 0.523 1 86.44 43 PHE B C 1
ATOM 1915 O O . PHE B 1 43 ? 6.41 -5.914 0.476 1 86.44 43 PHE B O 1
ATOM 1922 N N . LEU B 1 44 ? 8.328 -4.914 0.035 1 89.81 44 LEU B N 1
ATOM 1923 C CA . LEU B 1 44 ? 8.758 -6.07 -0.741 1 89.81 44 LEU B CA 1
ATOM 1924 C C . LEU B 1 44 ? 8.703 -7.34 0.102 1 89.81 44 LEU B C 1
ATOM 1926 O O . LEU B 1 44 ? 8.211 -8.375 -0.361 1 89.81 44 LEU B O 1
ATOM 1930 N N . GLY B 1 45 ? 9.188 -7.293 1.314 1 92.06 45 GLY B N 1
ATOM 1931 C CA . GLY B 1 45 ? 9.133 -8.445 2.195 1 92.06 45 GLY B CA 1
ATOM 1932 C C . GLY B 1 45 ? 7.723 -8.938 2.449 1 92.06 45 GLY B C 1
ATOM 1933 O O . GLY B 1 45 ? 7.488 -10.141 2.547 1 92.06 45 GLY B O 1
ATOM 1934 N N . GLN B 1 46 ? 6.773 -8.016 2.541 1 93.25 46 GLN B N 1
ATOM 1935 C CA . GLN B 1 46 ? 5.371 -8.352 2.762 1 93.25 46 GLN B CA 1
ATOM 1936 C C . GLN B 1 46 ? 4.777 -9.062 1.551 1 93.25 46 GLN B C 1
ATOM 1938 O O . GLN B 1 46 ? 4.043 -10.047 1.697 1 93.25 46 GLN B O 1
ATOM 1943 N N . TRP B 1 47 ? 5.16 -8.602 0.358 1 94.69 47 TRP B N 1
ATOM 1944 C CA . TRP B 1 47 ? 4.703 -9.242 -0.871 1 94.69 47 TRP B CA 1
ATOM 1945 C C . TRP B 1 47 ? 5.262 -10.656 -0.989 1 94.69 47 TRP B C 1
ATOM 1947 O O . TRP B 1 47 ? 4.527 -11.594 -1.315 1 94.69 47 TRP B O 1
ATOM 1957 N N . VAL B 1 48 ? 6.539 -10.797 -0.733 1 95.75 48 VAL B N 1
ATOM 1958 C CA . VAL B 1 48 ? 7.168 -12.109 -0.821 1 95.75 48 VAL B CA 1
ATOM 1959 C C . VAL B 1 48 ? 6.531 -13.055 0.192 1 95.75 48 VAL B C 1
ATOM 1961 O O . VAL B 1 48 ? 6.219 -14.203 -0.134 1 95.75 48 VAL B O 1
ATOM 1964 N N . CYS B 1 49 ? 6.348 -12.555 1.409 1 96.81 49 CYS B N 1
ATOM 1965 C CA . CYS B 1 49 ? 5.703 -13.367 2.436 1 96.81 49 CYS B CA 1
ATOM 1966 C C . CYS B 1 49 ? 4.309 -13.797 1.996 1 96.81 49 CYS B C 1
ATOM 1968 O O . CYS B 1 49 ? 3.947 -14.969 2.119 1 96.81 49 CYS B O 1
ATOM 1970 N N . LEU B 1 50 ? 3.543 -12.875 1.484 1 96.88 50 LEU B N 1
ATOM 1971 C CA . LEU B 1 50 ? 2.193 -13.18 1.021 1 96.88 50 LEU B CA 1
ATOM 1972 C C . LEU B 1 50 ? 2.213 -14.289 -0.025 1 96.88 50 LEU B C 1
ATOM 1974 O O . LEU B 1 50 ? 1.456 -15.25 0.074 1 96.88 50 LEU B O 1
ATOM 1978 N N . ILE B 1 51 ? 3.096 -14.164 -1 1 97.56 51 ILE B N 1
ATOM 1979 C CA . ILE B 1 51 ? 3.191 -15.141 -2.086 1 97.56 51 ILE B CA 1
ATOM 1980 C C . ILE B 1 51 ? 3.562 -16.5 -1.521 1 97.56 51 ILE B C 1
ATOM 1982 O O . ILE B 1 51 ? 2.938 -17.516 -1.858 1 97.56 51 ILE B O 1
ATOM 1986 N N . GLU B 1 52 ? 4.52 -16.562 -0.679 1 97.69 52 GLU B N 1
ATOM 1987 C CA . GLU B 1 52 ? 4.996 -17.828 -0.137 1 97.69 52 GLU B CA 1
ATOM 1988 C C . GLU B 1 52 ? 3.916 -18.516 0.693 1 97.69 52 GLU B C 1
ATOM 1990 O O . GLU B 1 52 ? 3.736 -19.734 0.605 1 97.69 52 GLU B O 1
ATOM 1995 N N . LYS B 1 53 ? 3.172 -17.75 1.391 1 97.81 53 LYS B N 1
ATOM 1996 C CA . LYS B 1 53 ? 2.168 -18.359 2.266 1 97.81 53 LYS B CA 1
ATOM 1997 C C . LYS B 1 53 ? 0.887 -18.672 1.498 1 97.81 53 LYS B C 1
ATOM 1999 O O . LYS B 1 53 ? 0.088 -19.5 1.927 1 97.81 53 LYS B O 1
ATOM 2004 N N . SER B 1 54 ? 0.708 -18 0.322 1 97.81 54 SER B N 1
ATOM 2005 C CA . SER B 1 54 ? -0.522 -18.203 -0.438 1 97.81 54 SER B CA 1
ATOM 2006 C C . SER B 1 54 ? -0.378 -19.344 -1.441 1 97.81 54 SER B C 1
ATOM 2008 O O . SER B 1 54 ? -1.322 -20.094 -1.666 1 97.81 54 SER B O 1
ATOM 2010 N N . SER B 1 55 ? 0.853 -19.5 -2.057 1 98.12 55 SER B N 1
ATOM 2011 C CA . SER B 1 55 ? 0.973 -20.453 -3.152 1 98.12 55 SER B CA 1
ATOM 2012 C C . SER B 1 55 ? 2.322 -21.172 -3.121 1 98.12 55 SER B C 1
ATOM 2014 O O . SER B 1 55 ? 2.609 -22 -3.979 1 98.12 55 SER B O 1
ATOM 2016 N N . ASN B 1 56 ? 3.172 -20.781 -2.168 1 97.88 56 ASN B N 1
ATOM 2017 C CA . ASN B 1 56 ? 4.531 -21.312 -2.119 1 97.88 56 ASN B CA 1
ATOM 2018 C C . ASN B 1 56 ? 5.281 -21.047 -3.426 1 97.88 56 ASN B C 1
ATOM 2020 O O . ASN B 1 56 ? 5.953 -21.938 -3.945 1 97.88 56 ASN B O 1
ATOM 2024 N N . ARG B 1 57 ? 4.992 -19.891 -4.023 1 97.69 57 ARG B N 1
ATOM 2025 C CA . ARG B 1 57 ? 5.676 -19.375 -5.203 1 97.69 57 ARG B CA 1
ATOM 2026 C C . ARG B 1 57 ? 5.273 -20.141 -6.453 1 97.69 57 ARG B C 1
ATOM 2028 O O . ARG B 1 57 ? 5.973 -20.094 -7.469 1 97.69 57 ARG B O 1
ATOM 2035 N N . GLU B 1 58 ? 4.203 -20.906 -6.422 1 98.06 58 GLU B N 1
ATOM 2036 C CA . GLU B 1 58 ? 3.699 -21.609 -7.598 1 98.06 58 GLU B CA 1
ATOM 2037 C C . GLU B 1 58 ? 2.822 -20.688 -8.453 1 98.06 58 GLU B C 1
ATOM 2039 O O . GLU B 1 58 ? 1.773 -20.234 -7.996 1 98.06 58 GLU B O 1
ATOM 2044 N N . THR B 1 59 ? 3.207 -20.469 -9.664 1 97.94 59 THR B N 1
ATOM 2045 C CA . THR B 1 59 ? 2.598 -19.438 -10.508 1 97.94 59 THR B CA 1
ATOM 2046 C C . THR B 1 59 ? 1.259 -19.922 -11.062 1 97.94 59 THR B C 1
ATOM 2048 O O . THR B 1 59 ? 0.419 -19.125 -11.461 1 97.94 59 THR B O 1
ATOM 2051 N N . ARG B 1 60 ? 0.981 -21.203 -11.094 1 97.88 60 ARG B N 1
ATOM 2052 C CA . ARG B 1 60 ? -0.218 -21.75 -11.719 1 97.88 60 ARG B CA 1
ATOM 2053 C C . ARG B 1 60 ? -1.162 -22.328 -10.672 1 97.88 60 ARG B C 1
ATOM 2055 O O . ARG B 1 60 ? -1.952 -23.234 -10.977 1 97.88 60 ARG B O 1
ATOM 2062 N N . THR B 1 61 ? -0.996 -21.953 -9.445 1 97.81 61 THR B N 1
ATOM 2063 C CA . THR B 1 61 ? -1.828 -22.469 -8.359 1 97.81 61 THR B CA 1
ATOM 2064 C C . THR B 1 61 ? -3.289 -22.078 -8.578 1 97.81 61 THR B C 1
ATOM 2066 O O . THR B 1 61 ? -3.604 -20.922 -8.82 1 97.81 61 THR B O 1
ATOM 2069 N N . PHE B 1 62 ? -4.164 -23.047 -8.672 1 98.62 62 PHE B N 1
ATOM 2070 C CA . PHE B 1 62 ? -5.613 -22.906 -8.758 1 98.62 62 PHE B CA 1
ATOM 2071 C C . PHE B 1 62 ? -6.301 -23.594 -7.586 1 98.62 62 PHE B C 1
ATOM 2073 O O . PHE B 1 62 ? -6.109 -24.797 -7.363 1 98.62 62 PHE B O 1
ATOM 2080 N N . THR B 1 63 ? -7.066 -22.812 -6.711 1 98.5 63 THR B N 1
ATOM 2081 C CA . THR B 1 63 ? -7.703 -23.359 -5.52 1 98.5 63 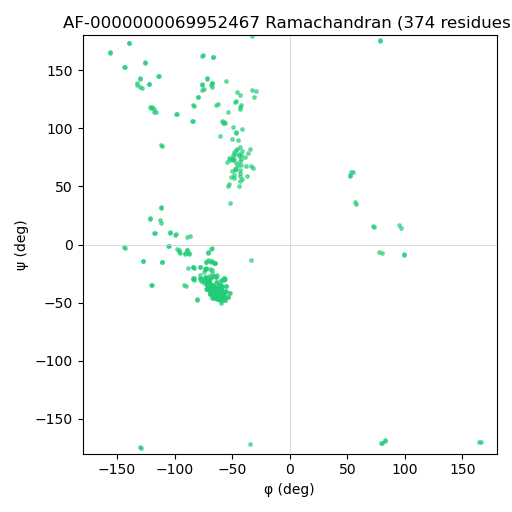THR B CA 1
ATOM 2082 C C . THR B 1 63 ? -9.211 -23.125 -5.547 1 98.5 63 THR B C 1
ATOM 2084 O O . THR B 1 63 ? -9.664 -22.047 -5.938 1 98.5 63 THR B O 1
ATOM 2087 N N . VAL B 1 64 ? -9.945 -24.125 -5.148 1 97.94 64 VAL B N 1
ATOM 2088 C CA . VAL B 1 64 ? -11.383 -24.016 -4.949 1 97.94 64 VAL B CA 1
ATOM 2089 C C . VAL B 1 64 ? -11.734 -24.359 -3.504 1 97.94 64 VAL B C 1
ATOM 2091 O O . VAL B 1 64 ? -11.445 -25.453 -3.029 1 97.94 64 VAL B O 1
ATOM 2094 N N . LYS B 1 65 ? -12.32 -23.375 -2.771 1 97.12 65 LYS B N 1
ATOM 2095 C CA . LYS B 1 65 ? -12.758 -23.625 -1.398 1 97.12 65 LYS B CA 1
ATOM 2096 C C . LYS B 1 65 ? -14.047 -24.422 -1.367 1 97.12 65 LYS B C 1
ATOM 2098 O O . LYS B 1 65 ? -14.75 -24.531 -2.377 1 97.12 65 LYS B O 1
ATOM 2103 N N . PRO B 1 66 ? -14.328 -25 -0.244 1 97.19 66 PRO B N 1
ATOM 2104 C CA . PRO B 1 66 ? -15.586 -25.734 -0.125 1 97.19 66 PRO B CA 1
ATOM 2105 C C . PRO B 1 66 ? -16.812 -24.875 -0.437 1 97.19 66 PRO B C 1
ATOM 2107 O O . PRO B 1 66 ? -17.812 -25.375 -0.928 1 97.19 66 PRO B O 1
ATOM 2110 N N . SER B 1 67 ? -16.766 -23.609 -0.182 1 95.69 67 SER B N 1
ATOM 2111 C CA . SER B 1 67 ? -17.828 -22.656 -0.48 1 95.69 67 SER B CA 1
ATOM 2112 C C . SER B 1 67 ? -18.031 -22.5 -1.984 1 95.69 67 SER B C 1
ATOM 2114 O O . SER B 1 67 ? -19.031 -21.938 -2.43 1 95.69 67 SER B O 1
ATOM 2116 N N . GLY B 1 68 ? -17.125 -22.922 -2.762 1 96.75 68 GLY B N 1
ATOM 2117 C CA . GLY B 1 68 ? -17.172 -22.766 -4.207 1 96.75 68 GLY B CA 1
ATOM 2118 C C . GLY B 1 68 ? -16.344 -21.609 -4.719 1 96.75 68 GLY B C 1
ATOM 2119 O O . GLY B 1 68 ? -16.172 -21.453 -5.93 1 96.75 68 GLY B O 1
ATOM 2120 N N . LYS B 1 69 ? -15.867 -20.812 -3.785 1 97.44 69 LYS B N 1
ATOM 2121 C CA . LYS B 1 69 ? -15.055 -19.672 -4.184 1 97.44 69 LYS B CA 1
ATOM 2122 C C . LYS B 1 69 ? -13.727 -20.125 -4.785 1 97.44 69 LYS B C 1
ATOM 2124 O O . LYS B 1 69 ? -13.086 -21.047 -4.27 1 97.44 69 LYS B O 1
ATOM 2129 N N . ARG B 1 70 ? -13.297 -19.438 -5.875 1 98.62 70 ARG B N 1
ATOM 2130 C CA . ARG B 1 70 ? -12.109 -19.844 -6.613 1 98.62 70 ARG B CA 1
ATOM 2131 C C . ARG B 1 70 ? -11.008 -18.781 -6.484 1 98.62 70 ARG B C 1
ATOM 2133 O O . ARG B 1 70 ? -11.297 -17.578 -6.449 1 98.62 70 ARG B O 1
ATOM 2140 N N . PHE B 1 71 ? -9.797 -19.25 -6.441 1 98.69 71 PHE B N 1
ATOM 2141 C CA . PHE B 1 71 ? -8.617 -18.406 -6.309 1 98.69 71 PHE B CA 1
ATOM 2142 C C . PHE B 1 71 ? -7.578 -18.766 -7.367 1 98.69 71 PHE B C 1
ATOM 2144 O O . PHE B 1 71 ? -7.371 -19.938 -7.668 1 98.69 71 PHE B O 1
ATOM 2151 N N . TYR B 1 72 ? -6.914 -17.75 -7.863 1 98.75 72 TYR B N 1
ATOM 2152 C CA . TYR B 1 72 ? -6.082 -17.953 -9.047 1 98.75 72 TYR B CA 1
ATOM 21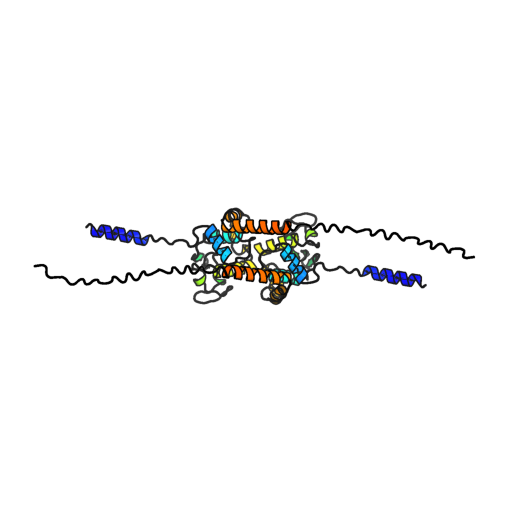53 C C . TYR B 1 72 ? -4.676 -17.422 -8.82 1 98.75 72 TYR B C 1
ATOM 2155 O O . TYR B 1 72 ? -4.5 -16.344 -8.258 1 98.75 72 TYR B O 1
ATOM 2163 N N . GLY B 1 73 ? -3.668 -18.203 -9.211 1 98.5 73 GLY B N 1
ATOM 2164 C CA . GLY B 1 73 ? -2.316 -17.719 -9.453 1 98.5 73 GLY B CA 1
ATOM 2165 C C . GLY B 1 73 ? -1.491 -17.609 -8.188 1 98.5 73 GLY B C 1
ATOM 2166 O O . GLY B 1 73 ? -1.891 -18.109 -7.133 1 98.5 73 GLY B O 1
ATOM 2167 N N . ILE B 1 74 ? -0.38 -16.969 -8.328 1 98.38 74 ILE B N 1
ATOM 2168 C CA . ILE B 1 74 ? 0.702 -16.938 -7.348 1 98.38 74 ILE B CA 1
ATOM 2169 C C . ILE B 1 74 ? 0.258 -16.156 -6.113 1 98.38 74 ILE B C 1
ATOM 2171 O O . ILE B 1 74 ? 0.695 -16.438 -4.996 1 98.38 74 ILE B O 1
ATOM 2175 N N . TYR B 1 75 ? -0.684 -15.141 -6.254 1 98.38 75 TYR B N 1
ATOM 2176 C CA . TYR B 1 75 ? -1.192 -14.344 -5.145 1 98.38 75 TYR B CA 1
ATOM 2177 C C . TYR B 1 75 ? -2.518 -14.898 -4.633 1 98.38 75 TYR B C 1
ATOM 2179 O O . TYR B 1 75 ? -3.105 -14.359 -3.697 1 98.38 75 TYR B O 1
ATOM 2187 N N . GLN B 1 76 ? -3.031 -15.93 -5.344 1 98.69 76 GLN B N 1
ATOM 2188 C CA . GLN B 1 76 ? -4.332 -16.5 -5.016 1 98.69 76 GLN B CA 1
ATOM 2189 C C . GLN B 1 76 ? -5.418 -15.43 -5.004 1 98.69 76 GLN B C 1
ATOM 2191 O O . GLN B 1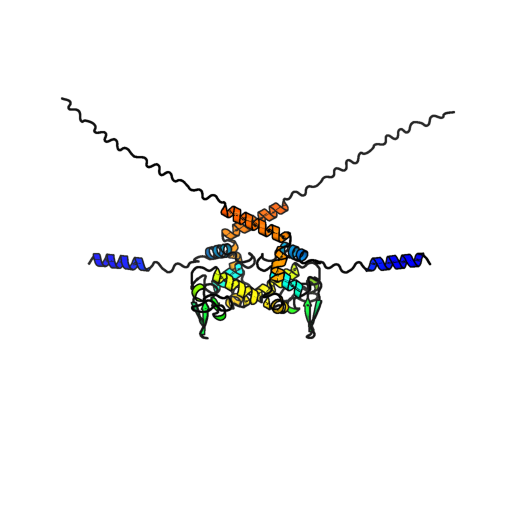 76 ? -6.09 -15.227 -3.99 1 98.69 76 GLN B O 1
ATOM 2196 N N . ILE B 1 77 ? -5.609 -14.852 -6.121 1 98.69 77 ILE B N 1
ATOM 2197 C CA . ILE B 1 77 ? -6.566 -13.773 -6.359 1 98.69 77 ILE B CA 1
ATOM 2198 C C . ILE B 1 77 ? -7.969 -14.359 -6.508 1 98.69 77 ILE B C 1
ATOM 2200 O O . ILE B 1 77 ? -8.195 -15.242 -7.336 1 98.69 77 ILE B O 1
ATOM 2204 N N . PRO B 1 78 ? -8.922 -13.898 -5.766 1 98.62 78 PRO B N 1
ATOM 2205 C CA . PRO B 1 78 ? -10.281 -14.438 -5.84 1 98.62 78 PRO B CA 1
ATOM 2206 C C . PRO B 1 78 ? -10.961 -14.148 -7.176 1 98.62 78 PRO B C 1
ATOM 2208 O O . PRO B 1 78 ? -10.617 -13.172 -7.848 1 98.62 78 PRO B O 1
ATOM 2211 N N . GLN B 1 79 ? -11.914 -14.828 -7.453 1 98.56 79 GLN B N 1
ATOM 2212 C CA . GLN B 1 79 ? -12.555 -14.898 -8.766 1 98.56 79 GLN B CA 1
ATOM 2213 C C . GLN B 1 79 ? -13.242 -13.586 -9.117 1 98.56 79 GLN B C 1
ATOM 2215 O O . GLN B 1 79 ? -13.453 -13.289 -10.297 1 98.56 79 GLN B O 1
ATOM 2220 N N . GLN B 1 80 ? -13.641 -12.75 -8.172 1 98.38 80 GLN B N 1
ATOM 2221 C CA . GLN B 1 80 ? -14.344 -11.516 -8.484 1 98.38 80 GLN B CA 1
ATOM 2222 C C . GLN B 1 80 ? -13.422 -10.516 -9.188 1 98.38 80 GLN B C 1
ATOM 2224 O O . GLN B 1 80 ? -13.891 -9.547 -9.781 1 98.38 80 GLN B O 1
ATOM 2229 N N . TRP B 1 81 ? -12.148 -10.734 -9.156 1 98.75 81 TRP B N 1
ATOM 2230 C CA . TRP B 1 81 ? -11.172 -9.789 -9.688 1 98.75 81 TRP B CA 1
ATOM 2231 C C . TRP B 1 81 ? -10.781 -10.156 -11.117 1 98.75 81 TRP B C 1
ATOM 2233 O O . TRP B 1 81 ? -10.07 -9.398 -11.789 1 98.75 81 TRP B O 1
ATOM 2243 N N . CYS B 1 82 ? -11.188 -11.234 -11.625 1 98.75 82 CYS B N 1
ATOM 2244 C CA . CYS B 1 82 ? -10.977 -11.68 -13 1 98.75 82 CYS B CA 1
ATOM 2245 C C . CYS B 1 82 ? -12.234 -12.336 -13.555 1 98.75 82 CYS B C 1
ATOM 2247 O O . CYS B 1 82 ? -13.242 -12.453 -12.859 1 98.75 82 CYS B O 1
ATOM 2249 N N . ARG B 1 83 ? -12.18 -12.656 -14.852 1 98.62 83 ARG B N 1
ATOM 2250 C CA . ARG B 1 83 ? -13.281 -13.367 -15.492 1 98.62 83 ARG B CA 1
ATOM 2251 C C . ARG B 1 83 ? -12.766 -14.531 -16.328 1 98.62 83 ARG B C 1
ATOM 2253 O O . ARG B 1 83 ? -11.766 -14.398 -17.031 1 98.62 83 ARG B O 1
ATOM 2260 N N . GLU B 1 84 ? -13.406 -15.648 -16.25 1 97.81 84 GLU B N 1
ATOM 2261 C CA . GLU B 1 84 ? -13 -16.828 -17.016 1 97.81 84 GLU B CA 1
ATOM 2262 C C . GLU B 1 84 ? -13.359 -16.688 -18.5 1 97.81 84 GLU B C 1
ATOM 2264 O O . GLU B 1 84 ? -14.438 -16.203 -18.828 1 97.81 84 GLU B O 1
ATOM 2269 N N . ASN B 1 85 ? -12.469 -17 -19.344 1 97.19 85 ASN B N 1
ATOM 2270 C CA . ASN B 1 85 ? -12.617 -17.109 -20.797 1 97.19 85 ASN B CA 1
ATOM 2271 C C . ASN B 1 85 ? -12.625 -15.75 -21.469 1 97.19 85 ASN B C 1
ATOM 2273 O O . ASN B 1 85 ? -12.688 -15.656 -22.703 1 97.19 85 ASN B O 1
ATOM 2277 N N . LYS B 1 86 ? -12.633 -14.672 -20.719 1 98.19 86 LYS B N 1
ATOM 2278 C CA . LYS B 1 86 ? -12.57 -13.32 -21.25 1 98.19 86 LYS B CA 1
ATOM 2279 C C . LYS B 1 86 ? -12.031 -12.344 -20.219 1 98.19 86 LYS B C 1
ATOM 2281 O O . LYS B 1 86 ? -11.953 -12.664 -19.031 1 98.19 86 LYS B O 1
ATOM 2286 N N . ARG B 1 87 ? -11.625 -11.148 -20.672 1 98.19 87 ARG B N 1
ATOM 2287 C CA . ARG B 1 87 ? -11.18 -10.109 -19.734 1 98.19 87 ARG B CA 1
ATOM 2288 C C . ARG B 1 87 ? -12.352 -9.539 -18.953 1 98.19 87 ARG B C 1
ATOM 2290 O O . ARG B 1 87 ? -13.461 -9.422 -19.469 1 98.19 87 ARG B O 1
ATOM 2297 N N . GLY B 1 88 ? -12.102 -9.234 -17.656 1 98.44 88 GLY B N 1
ATOM 2298 C CA . GLY B 1 88 ? -13.133 -8.664 -16.812 1 98.44 88 GLY B CA 1
ATOM 2299 C C . GLY B 1 88 ? -12.781 -8.703 -15.336 1 98.44 88 GLY B C 1
ATOM 2300 O O . GLY B 1 88 ? -11.625 -8.914 -14.977 1 98.44 88 GLY B O 1
ATOM 2301 N N . GLY B 1 89 ? -13.852 -8.359 -14.5 1 98.19 89 GLY B N 1
ATOM 2302 C CA . GLY B 1 89 ? -13.656 -8.328 -13.055 1 98.19 89 GLY B CA 1
ATOM 2303 C C . GLY B 1 89 ? -12.969 -7.07 -12.57 1 98.19 89 GLY B C 1
ATOM 2304 O O . GLY B 1 89 ? -12.82 -6.109 -13.328 1 98.19 89 GLY B O 1
ATOM 2305 N N . GLY B 1 90 ? -12.609 -7.082 -11.344 1 97.88 90 GLY B N 1
ATOM 2306 C CA . GLY B 1 90 ? -12.047 -5.887 -10.734 1 97.88 90 GLY B CA 1
ATOM 2307 C C . GLY B 1 90 ? -10.734 -5.453 -11.359 1 97.88 90 GLY B C 1
ATOM 2308 O O . GLY B 1 90 ? -10.414 -4.266 -11.375 1 97.88 90 GLY B O 1
ATOM 2309 N N . CYS B 1 91 ? -9.984 -6.422 -11.945 1 98.19 91 CYS B N 1
ATOM 2310 C CA . CYS B 1 91 ? -8.68 -6.105 -12.531 1 98.19 91 CYS B CA 1
ATOM 2311 C C . CYS B 1 91 ? -8.758 -6.109 -14.055 1 98.19 91 CYS B C 1
ATOM 2313 O O . CYS B 1 91 ? -7.738 -5.941 -14.727 1 98.19 91 CYS B O 1
ATOM 2315 N N . ASN B 1 92 ? -9.875 -6.395 -14.586 1 98.5 92 ASN B N 1
ATOM 2316 C CA . ASN B 1 92 ? -10.078 -6.473 -16.031 1 98.5 92 ASN B CA 1
ATOM 2317 C C . ASN B 1 92 ? -9.047 -7.383 -16.688 1 98.5 92 ASN B C 1
ATOM 2319 O O . ASN B 1 92 ? -8.375 -6.98 -17.641 1 98.5 92 ASN B O 1
ATOM 2323 N N . ILE B 1 93 ? -9.062 -8.578 -16.266 1 98.75 93 ILE B N 1
ATOM 2324 C CA . ILE B 1 93 ? -8.125 -9.578 -16.75 1 98.75 93 ILE B CA 1
ATOM 2325 C C . ILE B 1 93 ? -8.82 -10.938 -16.844 1 98.75 93 ILE B C 1
ATOM 2327 O O . ILE B 1 93 ? -9.797 -11.195 -16.141 1 98.75 93 ILE B O 1
ATOM 2331 N N . ALA B 1 94 ? -8.336 -11.789 -17.75 1 98.88 94 ALA B N 1
ATOM 2332 C CA . ALA B 1 94 ? -8.82 -13.164 -1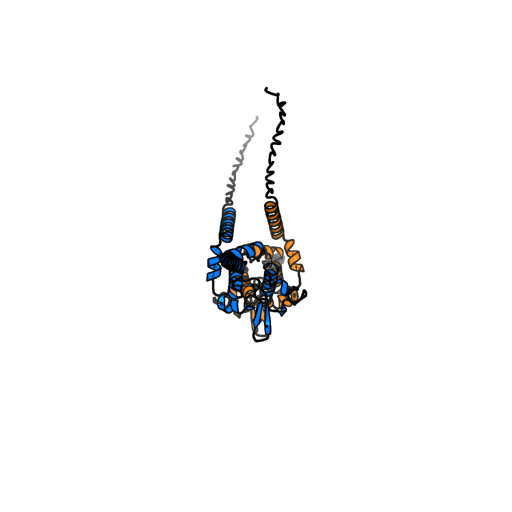7.781 1 98.88 94 ALA B CA 1
ATOM 2333 C C . ALA B 1 94 ? -8.203 -13.984 -16.656 1 98.88 94 ALA B C 1
ATOM 2335 O O . ALA B 1 94 ? -7.008 -13.883 -16.375 1 98.88 94 ALA B O 1
ATOM 2336 N N . CYS B 1 95 ? -9.031 -14.805 -16 1 98.88 95 CYS B N 1
ATOM 2337 C CA . CYS B 1 95 ? -8.523 -15.609 -14.898 1 98.88 95 CYS B CA 1
ATOM 2338 C C . CYS B 1 95 ? -7.402 -16.531 -15.367 1 98.88 95 CYS B C 1
ATOM 2340 O O . CYS B 1 95 ? -6.465 -16.797 -14.609 1 98.88 95 CYS B O 1
ATOM 2342 N N . GLU B 1 96 ? -7.414 -17.016 -16.656 1 98.62 96 GLU B N 1
ATOM 2343 C CA . GLU B 1 96 ? -6.41 -17.906 -17.219 1 98.62 96 GLU B CA 1
ATOM 2344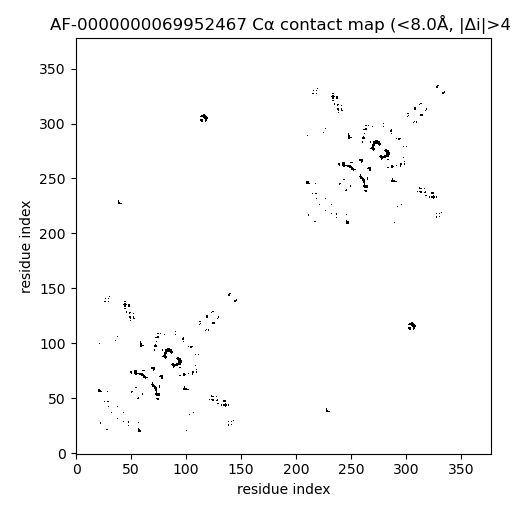 C C . GLU B 1 96 ? -5.043 -17.219 -17.281 1 98.62 96 GLU B C 1
ATOM 2346 O O . GLU B 1 96 ? -4.012 -17.891 -17.188 1 98.62 96 GLU B O 1
ATOM 2351 N N . ASP B 1 97 ? -5.066 -15.914 -17.391 1 98.44 97 ASP B N 1
ATOM 2352 C CA . ASP B 1 97 ? -3.814 -15.172 -17.484 1 98.44 97 ASP B CA 1
ATOM 2353 C C . ASP B 1 97 ? -3.096 -15.148 -16.141 1 98.44 97 ASP B C 1
ATOM 2355 O O . ASP B 1 97 ? -1.909 -14.82 -16.062 1 98.44 97 ASP B O 1
ATOM 2359 N N . LEU B 1 98 ? -3.768 -15.492 -15.039 1 98.69 98 LEU B N 1
ATOM 2360 C CA . LEU B 1 98 ? -3.182 -15.531 -13.703 1 98.69 98 LEU B CA 1
ATOM 2361 C C . LEU B 1 98 ? -2.572 -16.906 -13.422 1 98.69 98 LEU B C 1
ATOM 2363 O O . LEU B 1 98 ? -1.935 -17.094 -12.383 1 98.69 98 LEU B O 1
ATOM 2367 N N . LEU B 1 99 ? -2.762 -17.828 -14.359 1 98.56 99 LEU B N 1
ATOM 2368 C CA . LEU B 1 99 ? -2.336 -19.203 -14.148 1 98.56 99 LEU B CA 1
ATOM 2369 C C . LEU B 1 99 ? -1.172 -19.562 -15.07 1 98.56 99 LEU B C 1
ATOM 2371 O O . LEU B 1 99 ? -1.058 -20.703 -15.523 1 98.56 99 LEU B O 1
ATOM 2375 N N . ASP B 1 100 ? -0.323 -18.641 -15.422 1 97.56 100 ASP B N 1
ATOM 2376 C CA . ASP B 1 100 ? 0.869 -18.891 -16.234 1 97.56 100 ASP B CA 1
ATOM 2377 C C . ASP B 1 100 ? 2.111 -18.297 -15.57 1 97.56 100 ASP B C 1
ATOM 2379 O O . ASP B 1 100 ? 2.039 -17.781 -14.461 1 97.56 100 ASP B O 1
ATOM 2383 N N . ASP B 1 101 ? 3.211 -18.359 -16.234 1 96.06 101 ASP B N 1
ATOM 2384 C CA . ASP B 1 101 ? 4.484 -18.047 -15.602 1 96.06 101 ASP B CA 1
ATOM 2385 C C . ASP B 1 101 ? 4.781 -16.547 -15.688 1 96.06 101 ASP B C 1
ATOM 2387 O O . ASP B 1 101 ? 5.742 -16.062 -15.086 1 96.06 101 ASP B O 1
ATOM 2391 N N . ASP B 1 102 ? 4.004 -15.859 -16.406 1 96.5 102 ASP B N 1
ATOM 2392 C CA . ASP B 1 102 ? 4.133 -14.406 -16.438 1 96.5 102 ASP B CA 1
ATOM 2393 C C . ASP B 1 102 ? 3.379 -13.766 -15.273 1 96.5 102 ASP B C 1
ATOM 2395 O O . ASP B 1 102 ? 2.148 -13.68 -15.289 1 96.5 102 ASP B O 1
ATOM 2399 N N . ILE B 1 103 ? 4.109 -13.266 -14.258 1 97 103 ILE B N 1
ATOM 2400 C CA . ILE B 1 103 ? 3.439 -12.812 -13.047 1 97 103 ILE B CA 1
ATOM 2401 C C . ILE B 1 103 ? 3.285 -11.289 -13.078 1 97 103 ILE B C 1
ATOM 2403 O O . ILE B 1 103 ? 2.887 -10.68 -12.078 1 97 103 ILE B O 1
ATOM 2407 N N . ARG B 1 104 ? 3.566 -10.562 -14.156 1 96.12 104 ARG B N 1
ATOM 2408 C CA . ARG B 1 104 ? 3.404 -9.117 -14.258 1 96.12 104 ARG B CA 1
ATOM 2409 C C . ARG B 1 104 ? 1.947 -8.711 -14.055 1 96.12 104 ARG B C 1
ATOM 2411 O O . ARG B 1 104 ? 1.657 -7.781 -13.297 1 96.12 104 ARG B O 1
ATOM 2418 N N . ASP B 1 105 ? 1.071 -9.438 -14.75 1 97.19 105 ASP B N 1
ATOM 2419 C CA . ASP B 1 105 ? -0.35 -9.125 -14.625 1 97.19 105 ASP B CA 1
ATOM 2420 C C . ASP B 1 105 ? -0.883 -9.547 -13.258 1 97.19 105 ASP B C 1
ATOM 2422 O O . ASP B 1 105 ? -1.688 -8.836 -12.656 1 97.19 105 ASP B O 1
ATOM 2426 N N . ASP B 1 106 ? -0.376 -10.688 -12.664 1 97.75 106 ASP B N 1
ATOM 2427 C CA . ASP B 1 106 ? -0.704 -11.078 -11.297 1 97.75 106 ASP B CA 1
ATOM 2428 C C . ASP B 1 106 ? -0.344 -9.977 -10.305 1 97.75 106 ASP B C 1
ATOM 2430 O O . ASP B 1 106 ? -1.151 -9.617 -9.438 1 97.75 106 ASP B O 1
ATOM 2434 N N . THR B 1 107 ? 0.83 -9.453 -10.5 1 96 107 THR B N 1
ATOM 2435 C CA . THR B 1 107 ? 1.377 -8.453 -9.586 1 96 107 THR B CA 1
ATOM 2436 C C . THR B 1 107 ? 0.604 -7.145 -9.695 1 96 107 THR B C 1
ATOM 2438 O O . THR B 1 107 ? 0.259 -6.535 -8.688 1 96 107 THR B O 1
ATOM 2441 N N . ALA B 1 108 ? 0.29 -6.75 -10.906 1 94.5 108 ALA B N 1
ATOM 2442 C CA . ALA B 1 108 ? -0.491 -5.535 -11.109 1 94.5 108 ALA B CA 1
ATOM 2443 C C . ALA B 1 108 ? -1.852 -5.633 -10.422 1 94.5 108 ALA B C 1
ATOM 2445 O O . ALA B 1 108 ? -2.299 -4.684 -9.773 1 94.5 108 ALA B O 1
ATOM 2446 N N . CYS B 1 109 ? -2.516 -6.793 -10.562 1 97.31 109 CYS B N 1
ATOM 2447 C CA . CYS B 1 109 ? -3.816 -6.992 -9.93 1 97.31 109 CYS B CA 1
ATOM 2448 C C . CYS B 1 109 ? -3.689 -7 -8.414 1 97.31 109 CYS B C 1
ATOM 2450 O O . CYS B 1 109 ? -4.469 -6.344 -7.719 1 97.31 109 CYS B O 1
ATOM 2452 N N . ALA B 1 110 ? -2.689 -7.715 -7.879 1 96.19 110 ALA B N 1
ATOM 2453 C CA . ALA B 1 110 ? -2.479 -7.789 -6.438 1 96.19 110 ALA B CA 1
ATOM 2454 C C . ALA B 1 110 ? -2.189 -6.41 -5.852 1 96.19 110 ALA B C 1
ATOM 2456 O O . ALA B 1 110 ? -2.684 -6.07 -4.773 1 96.19 110 ALA B O 1
ATOM 2457 N N . VAL B 1 111 ? -1.411 -5.637 -6.52 1 93.56 111 VAL B N 1
ATOM 2458 C CA . VAL B 1 111 ? -1.085 -4.285 -6.07 1 93.56 111 VAL B CA 1
ATOM 2459 C C . VAL B 1 111 ? -2.35 -3.43 -6.043 1 93.56 111 VAL B C 1
ATOM 2461 O O . VAL B 1 111 ? -2.566 -2.662 -5.102 1 93.56 111 VAL B O 1
ATOM 2464 N N . GLN B 1 112 ? -3.168 -3.594 -7.039 1 93.31 112 GLN B N 1
ATOM 2465 C CA . GLN B 1 112 ? -4.434 -2.871 -7.066 1 93.31 112 GLN B CA 1
ATOM 2466 C C . GLN B 1 112 ? -5.316 -3.258 -5.883 1 93.31 112 GLN B C 1
ATOM 2468 O O . GLN B 1 112 ? -5.918 -2.395 -5.242 1 93.31 112 GLN B O 1
ATOM 2473 N N . ILE B 1 113 ? -5.398 -4.512 -5.629 1 96.44 113 ILE B N 1
ATOM 2474 C CA . ILE B 1 113 ? -6.199 -5 -4.512 1 96.44 113 ILE B CA 1
ATOM 2475 C C . ILE B 1 113 ? -5.652 -4.438 -3.199 1 96.44 113 ILE B C 1
ATOM 2477 O O . ILE B 1 113 ? -6.41 -3.914 -2.381 1 96.44 113 ILE B O 1
ATOM 2481 N N . ALA B 1 114 ? -4.312 -4.496 -2.994 1 94.19 114 ALA B N 1
ATOM 2482 C CA . ALA B 1 114 ? -3.695 -4.008 -1.764 1 94.19 114 ALA B CA 1
ATOM 2483 C C . ALA B 1 114 ? -3.898 -2.504 -1.604 1 94.19 114 ALA B C 1
ATOM 2485 O O . ALA B 1 114 ? -4.066 -2.008 -0.488 1 94.19 114 ALA B O 1
ATOM 2486 N N . LYS B 1 115 ? -3.82 -1.764 -2.701 1 91.75 115 LYS B N 1
ATOM 2487 C CA . LYS B 1 115 ? -4.074 -0.327 -2.678 1 91.75 115 LYS B CA 1
ATOM 2488 C C . LYS B 1 115 ? -5.473 -0.025 -2.143 1 91.75 115 LYS B C 1
ATOM 2490 O O . LYS B 1 115 ? -5.641 0.855 -1.296 1 91.75 115 LYS B O 1
ATOM 2495 N N . LEU B 1 116 ? -6.402 -0.811 -2.605 1 94.94 116 LEU B N 1
ATOM 2496 C CA . LEU B 1 116 ? -7.809 -0.573 -2.291 1 94.94 116 LEU B CA 1
ATOM 2497 C C . LEU B 1 116 ? -8.156 -1.115 -0.909 1 94.94 116 LEU B C 1
ATOM 2499 O O . LEU B 1 116 ? -8.781 -0.421 -0.104 1 94.94 116 LEU B O 1
ATOM 2503 N N . GLU B 1 117 ? -7.723 -2.391 -0.641 1 96.81 117 GLU B N 1
ATOM 2504 C CA . GLU B 1 117 ? -8.25 -3.156 0.485 1 96.81 117 GLU B CA 1
ATOM 2505 C C . GLU B 1 117 ? -7.191 -3.344 1.568 1 96.81 117 GLU B C 1
ATOM 2507 O O . GLU B 1 117 ? -7.512 -3.711 2.701 1 96.81 117 GLU B O 1
ATOM 2512 N N . GLY B 1 118 ? -5.898 -3.078 1.224 1 95.12 118 GLY B N 1
ATOM 2513 C CA . GLY B 1 118 ? -4.809 -3.385 2.139 1 95.12 118 GLY B CA 1
ATOM 2514 C C . GLY B 1 118 ? -4.434 -4.855 2.148 1 95.12 118 GLY B C 1
ATOM 2515 O O . GLY B 1 118 ? -5.152 -5.688 1.592 1 95.12 118 GLY B O 1
ATOM 2516 N N . PHE B 1 119 ? -3.408 -5.199 2.869 1 96.25 119 PHE B N 1
ATOM 2517 C CA . PHE B 1 119 ? -2.896 -6.562 2.922 1 96.25 119 PHE B CA 1
ATOM 2518 C C . PHE B 1 119 ? -3.836 -7.465 3.715 1 96.25 119 PHE B C 1
ATOM 2520 O O . PHE B 1 119 ? -3.818 -8.688 3.549 1 96.25 119 PHE B O 1
ATOM 2527 N N . LYS B 1 120 ? -4.637 -6.887 4.523 1 97.25 120 LYS B N 1
ATOM 2528 C CA . LYS B 1 120 ? -5.543 -7.664 5.363 1 97.25 120 LYS B CA 1
ATOM 2529 C C . LYS B 1 120 ? -6.562 -8.422 4.52 1 97.25 120 LYS B C 1
ATOM 2531 O O . LYS B 1 120 ? -7.246 -9.32 5.016 1 97.25 120 LYS B O 1
ATOM 2536 N N . TYR B 1 121 ? -6.668 -8.008 3.254 1 97.75 121 TYR B N 1
ATOM 2537 C CA . TYR B 1 121 ? -7.547 -8.703 2.324 1 97.75 121 TYR B CA 1
ATOM 2538 C C . TYR B 1 121 ? -7.184 -10.18 2.232 1 97.75 121 TYR B C 1
ATOM 2540 O O . TYR B 1 121 ? -8.047 -11.023 1.985 1 97.75 121 TYR B O 1
ATOM 2548 N N . TRP B 1 122 ? -5.93 -10.531 2.457 1 97.81 122 TRP B N 1
ATOM 2549 C CA . TRP B 1 122 ? -5.438 -11.906 2.457 1 97.81 122 TRP B CA 1
ATOM 2550 C C . TRP B 1 122 ? -5.336 -12.445 3.879 1 97.81 122 TRP B C 1
ATOM 2552 O O . TRP B 1 122 ? -4.41 -12.102 4.617 1 97.81 122 TRP B O 1
ATOM 2562 N N . PRO B 1 123 ? -6.176 -13.398 4.191 1 96.44 123 PRO B N 1
ATOM 2563 C CA . PRO B 1 123 ? -6.137 -13.922 5.559 1 96.44 123 PRO B CA 1
ATOM 2564 C C . PRO B 1 123 ? -4.793 -14.555 5.91 1 96.44 123 PRO B C 1
ATOM 2566 O O . PRO B 1 123 ? -4.348 -14.461 7.055 1 96.44 123 PRO B O 1
ATOM 2569 N N . GLN B 1 124 ? -4.211 -15.164 4.969 1 95.56 124 GLN B N 1
ATOM 2570 C CA . GLN B 1 124 ? -2.92 -15.789 5.223 1 95.56 124 GLN B CA 1
ATOM 2571 C C . GLN B 1 124 ? -1.862 -14.758 5.586 1 95.56 124 GLN B C 1
ATOM 2573 O O . GLN B 1 124 ? -0.963 -15.031 6.383 1 95.56 124 GLN B O 1
ATOM 2578 N N . TRP B 1 125 ? -1.976 -13.586 5.031 1 96.69 125 TRP B N 1
ATOM 2579 C CA . TRP B 1 125 ? -1.029 -12.531 5.371 1 96.69 125 TRP B CA 1
ATOM 2580 C C . TRP B 1 125 ? -1.196 -12.094 6.824 1 96.69 125 TRP B C 1
ATOM 2582 O O . TRP B 1 125 ? -0.211 -11.93 7.547 1 96.69 125 TRP B O 1
ATOM 2592 N N . THR B 1 126 ? -2.449 -11.906 7.227 1 97.06 126 THR B N 1
ATOM 2593 C CA . THR B 1 126 ? -2.727 -11.477 8.594 1 97.06 126 THR B CA 1
ATOM 2594 C C . THR B 1 126 ? -2.201 -12.5 9.602 1 97.06 126 THR B C 1
ATOM 2596 O O . THR B 1 126 ? -1.62 -12.125 10.617 1 97.06 126 THR B O 1
ATOM 2599 N N . ALA B 1 127 ? -2.277 -13.727 9.258 1 96.5 127 ALA B N 1
ATOM 2600 C CA . ALA B 1 127 ? -1.944 -14.812 10.18 1 96.5 127 ALA B CA 1
ATOM 2601 C C . ALA B 1 127 ? -0.44 -15.062 10.211 1 96.5 127 ALA B C 1
ATOM 2603 O O . ALA B 1 127 ? 0.118 -15.398 11.258 1 96.5 127 ALA B O 1
ATOM 2604 N N . ARG B 1 128 ? 0.193 -14.781 9.047 1 96.94 128 ARG B N 1
ATOM 2605 C CA . ARG B 1 128 ? 1.529 -15.359 8.953 1 96.94 128 ARG B CA 1
ATOM 2606 C C . ARG B 1 128 ? 2.564 -14.297 8.602 1 96.94 128 ARG B C 1
ATOM 2608 O O . ARG B 1 128 ? 3.77 -14.539 8.703 1 96.94 128 ARG B O 1
ATOM 2615 N N . CYS B 1 129 ? 2.139 -13.141 8.156 1 96.88 129 CYS B N 1
ATOM 2616 C CA . CYS B 1 129 ? 3.111 -12.203 7.602 1 96.88 129 CYS B CA 1
ATOM 2617 C C . CYS B 1 129 ? 3.115 -10.898 8.383 1 96.88 129 CYS B C 1
ATOM 2619 O O . CYS B 1 129 ? 4.168 -10.273 8.555 1 96.88 129 CYS B O 1
ATOM 2621 N N . LYS B 1 130 ? 2.002 -10.422 8.883 1 94.06 130 LYS B N 1
ATOM 2622 C CA . LYS B 1 130 ? 1.769 -9.086 9.438 1 94.06 130 LYS B CA 1
ATOM 2623 C C . LYS B 1 130 ? 2.807 -8.742 10.5 1 94.06 130 LYS B C 1
ATOM 2625 O O . LYS B 1 130 ? 3.381 -7.652 10.484 1 94.06 130 LYS B O 1
ATOM 2630 N N . ASN B 1 131 ? 3.18 -9.609 11.359 1 89.81 131 ASN B N 1
ATOM 2631 C CA . ASN B 1 131 ? 4.109 -9.359 12.461 1 89.81 131 ASN B CA 1
ATOM 2632 C C . ASN B 1 131 ? 5.324 -10.281 12.383 1 89.81 131 ASN B C 1
ATOM 2634 O O . ASN B 1 131 ? 5.922 -10.609 13.406 1 89.81 131 ASN B O 1
ATOM 2638 N N . ASP B 1 132 ? 5.547 -10.789 11.125 1 86.31 132 ASP B N 1
ATOM 2639 C CA . ASP B 1 132 ? 6.676 -11.688 10.922 1 86.31 132 ASP B CA 1
ATOM 2640 C C . ASP B 1 132 ? 7.699 -11.078 9.969 1 86.31 132 ASP B C 1
ATOM 2642 O O . ASP B 1 132 ? 7.449 -10.977 8.766 1 86.31 132 ASP B O 1
ATOM 2646 N N . TYR B 1 133 ? 8.805 -10.828 10.57 1 88.12 133 TYR B N 1
ATOM 2647 C CA . TYR B 1 133 ? 9.805 -10.133 9.773 1 88.12 133 TYR B CA 1
ATOM 2648 C C . TYR B 1 133 ? 10.898 -11.094 9.312 1 88.12 133 TYR B C 1
ATOM 2650 O O . TYR B 1 133 ? 11.922 -10.672 8.766 1 88.12 133 TYR B O 1
ATOM 2658 N N . PHE B 1 134 ? 10.648 -12.422 9.523 1 93.19 134 PHE B N 1
ATOM 2659 C CA . PHE B 1 134 ? 11.656 -13.398 9.133 1 93.19 134 PHE B CA 1
ATOM 2660 C C . PHE B 1 134 ? 11.945 -13.312 7.641 1 93.19 134 PHE B C 1
ATOM 2662 O O . PHE B 1 134 ? 13.102 -13.156 7.234 1 93.19 134 PHE B O 1
ATOM 2669 N N . ILE B 1 135 ? 10.898 -13.328 6.859 1 93.31 135 ILE B N 1
ATOM 2670 C CA . ILE B 1 135 ? 11.078 -13.32 5.414 1 93.31 135 ILE B CA 1
ATOM 2671 C C . ILE B 1 135 ? 11.672 -11.977 4.977 1 93.31 135 ILE B C 1
ATOM 2673 O O . ILE B 1 135 ? 12.57 -11.93 4.137 1 93.31 135 ILE B O 1
ATOM 2677 N N . THR B 1 136 ? 11.164 -10.891 5.551 1 88.25 136 THR B N 1
ATOM 2678 C CA . THR B 1 136 ? 11.688 -9.562 5.234 1 88.25 136 THR B CA 1
ATOM 2679 C C . THR B 1 136 ? 13.195 -9.508 5.488 1 88.25 136 THR B C 1
ATOM 2681 O O . THR B 1 136 ? 13.945 -8.984 4.664 1 88.25 136 THR B O 1
ATOM 2684 N N . ASN B 1 137 ? 13.648 -10.109 6.539 1 90.38 137 ASN B N 1
ATOM 2685 C CA . ASN B 1 137 ? 15.07 -10.117 6.855 1 90.38 137 ASN B CA 1
ATOM 2686 C C . ASN B 1 137 ? 15.852 -11.016 5.898 1 90.38 137 ASN B C 1
ATOM 2688 O O . ASN B 1 137 ? 16.984 -10.695 5.531 1 90.38 137 ASN B O 1
ATOM 2692 N N . GLU B 1 138 ? 15.281 -12.109 5.523 1 91.94 138 GLU B N 1
ATOM 2693 C CA . GLU B 1 138 ? 15.945 -13.078 4.652 1 91.94 138 GLU B CA 1
ATOM 2694 C C . GLU B 1 138 ? 16.172 -12.508 3.258 1 91.94 138 GLU B C 1
ATOM 2696 O O . GLU B 1 138 ? 17.188 -12.789 2.621 1 91.94 138 GLU B O 1
ATOM 2701 N N . ILE B 1 139 ? 15.18 -11.688 2.846 1 90.81 139 ILE B N 1
ATOM 2702 C CA . ILE B 1 139 ? 15.289 -11.273 1.452 1 90.81 139 ILE B CA 1
ATOM 2703 C C . ILE B 1 139 ? 16.422 -10.25 1.307 1 90.81 139 ILE B C 1
ATOM 2705 O O . ILE B 1 139 ? 16.938 -10.047 0.208 1 90.81 139 ILE B O 1
ATOM 2709 N N . TYR B 1 140 ? 16.828 -9.586 2.328 1 85.12 140 TYR B N 1
ATOM 2710 C CA . TYR B 1 140 ? 17.922 -8.617 2.27 1 85.12 140 TYR B CA 1
ATOM 2711 C C . TYR B 1 140 ? 19.25 -9.328 2.08 1 85.12 140 TYR B C 1
ATOM 2713 O O . TYR B 1 140 ? 20.266 -8.688 1.782 1 85.12 140 TYR B O 1
ATOM 2721 N N . LYS B 1 141 ? 19.25 -10.648 2.135 1 88.25 141 LYS B N 1
ATOM 2722 C CA . LYS B 1 141 ? 20.453 -11.438 1.867 1 88.25 141 LYS B CA 1
ATOM 2723 C C . LYS B 1 141 ? 20.547 -11.82 0.393 1 88.25 141 LYS B C 1
ATOM 2725 O O . LYS B 1 141 ? 21.547 -12.391 -0.046 1 88.25 141 LYS B O 1
ATOM 2730 N N . CYS B 1 142 ? 19.516 -11.523 -0.278 1 91.38 142 CYS B N 1
ATOM 2731 C CA . CYS B 1 142 ? 19.547 -11.812 -1.708 1 91.38 142 CYS B CA 1
ATOM 2732 C C . CYS B 1 142 ? 20.531 -10.906 -2.434 1 91.38 142 CYS B C 1
ATOM 2734 O O . CYS B 1 142 ? 20.594 -9.703 -2.158 1 91.38 142 CYS B O 1
ATOM 2736 N N . PRO B 1 143 ? 21.328 -11.383 -3.346 1 85.44 143 PRO B N 1
ATOM 2737 C CA . PRO B 1 143 ? 22.375 -10.609 -4.023 1 85.44 143 PRO B CA 1
ATOM 2738 C C . PRO B 1 143 ? 21.844 -9.352 -4.699 1 85.44 143 PRO B C 1
ATOM 2740 O O . PRO B 1 143 ? 22.5 -8.312 -4.691 1 85.44 143 PRO B O 1
ATOM 2743 N N . ASP B 1 144 ? 20.703 -9.289 -5.266 1 77.81 144 ASP B N 1
ATOM 2744 C CA . ASP B 1 144 ? 20.156 -8.141 -5.973 1 77.81 144 ASP B CA 1
ATOM 2745 C C . ASP B 1 144 ? 19.812 -7.012 -5.004 1 77.81 144 ASP B C 1
ATOM 2747 O O . ASP B 1 144 ? 19.797 -5.84 -5.391 1 77.81 144 ASP B O 1
ATOM 2751 N N . LEU B 1 145 ? 19.422 -7.32 -3.822 1 76.06 145 LEU B N 1
ATOM 2752 C CA . LEU B 1 145 ? 19.062 -6.309 -2.832 1 76.06 145 LEU B CA 1
ATOM 2753 C C . LEU B 1 145 ? 20.312 -5.801 -2.113 1 76.06 145 LEU B C 1
ATOM 2755 O O . LEU B 1 145 ? 20.344 -4.66 -1.648 1 76.06 145 LEU B O 1
ATOM 2759 N N . ILE B 1 146 ? 21.281 -6.566 -1.993 1 63.88 146 ILE B N 1
ATOM 2760 C CA . ILE B 1 146 ? 22.547 -6.129 -1.411 1 63.88 146 ILE B CA 1
ATOM 2761 C C . ILE B 1 146 ? 23.141 -5.004 -2.258 1 63.88 146 ILE B C 1
ATOM 2763 O O . ILE B 1 146 ? 23.609 -3.998 -1.724 1 63.88 146 ILE B O 1
ATOM 2767 N N . ARG B 1 147 ? 22.984 -5.207 -3.457 1 61.75 147 ARG B N 1
ATOM 2768 C CA . ARG B 1 147 ? 23.547 -4.227 -4.375 1 61.75 147 ARG B CA 1
ATOM 2769 C C . ARG B 1 147 ? 22.781 -2.91 -4.316 1 61.75 147 ARG B C 1
ATOM 2771 O O . ARG B 1 147 ? 23.391 -1.834 -4.352 1 61.75 147 ARG B O 1
ATOM 2778 N N . MET B 1 148 ? 21.531 -2.979 -4.16 1 61.97 148 MET B N 1
ATOM 2779 C CA . MET B 1 148 ? 20.734 -1.768 -4.074 1 61.97 148 MET B CA 1
ATOM 2780 C C . MET B 1 148 ? 21 -1.021 -2.771 1 61.97 148 MET B C 1
ATOM 2782 O O . MET B 1 148 ? 21.047 0.21 -2.754 1 61.97 148 MET B O 1
ATOM 2786 N N . SER B 1 149 ? 21.156 -1.737 -1.721 1 59.38 149 SER B N 1
ATOM 2787 C CA . SER B 1 149 ? 21.484 -1.146 -0.429 1 59.38 149 SER B CA 1
ATOM 2788 C C . SER B 1 149 ? 22.859 -0.487 -0.459 1 59.38 149 SER B C 1
ATOM 2790 O O . SER B 1 149 ? 23.047 0.6 0.093 1 59.38 149 SER B O 1
ATOM 2792 N N . THR B 1 150 ? 23.719 -1.047 -1.108 1 57.31 150 THR B N 1
ATOM 2793 C CA . THR B 1 150 ? 25.062 -0.499 -1.209 1 57.31 150 THR B CA 1
ATOM 2794 C C . THR B 1 150 ? 25.078 0.768 -2.061 1 57.31 150 THR B C 1
ATOM 2796 O O . THR B 1 150 ? 25.797 1.725 -1.753 1 57.31 150 THR B O 1
ATOM 2799 N N . LYS B 1 151 ? 24.297 0.774 -3.055 1 53.31 151 LYS B N 1
ATOM 2800 C CA . LYS B 1 151 ? 24.234 1.947 -3.922 1 53.31 151 LYS B CA 1
ATOM 2801 C C . LYS B 1 151 ? 23.531 3.107 -3.221 1 53.31 151 LYS B C 1
ATOM 2803 O O . LYS B 1 151 ? 23.938 4.262 -3.352 1 53.31 151 LYS B O 1
ATOM 2808 N N . ARG B 1 152 ? 22.5 2.76 -2.473 1 54.69 152 ARG B N 1
ATOM 2809 C CA . ARG B 1 152 ? 21.844 3.793 -1.691 1 54.69 152 ARG B CA 1
ATOM 2810 C C . ARG B 1 152 ? 22.781 4.387 -0.648 1 54.69 152 ARG B C 1
ATOM 2812 O O . ARG B 1 152 ? 22.812 5.605 -0.458 1 54.69 152 ARG B O 1
ATOM 2819 N N . LYS B 1 153 ? 23.531 3.578 0.061 1 54.66 153 LYS B N 1
ATOM 2820 C CA . LYS B 1 153 ? 24.547 4.051 0.996 1 54.66 153 LYS B CA 1
ATOM 2821 C C . LYS B 1 153 ? 25.594 4.91 0.287 1 54.66 153 LYS B C 1
ATOM 2823 O O . LYS B 1 153 ? 26.031 5.926 0.825 1 54.66 153 LYS B O 1
ATOM 2828 N N . MET B 1 154 ? 25.984 4.555 -0.871 1 47.09 154 MET B N 1
ATOM 2829 C CA . MET B 1 154 ? 26.953 5.34 -1.626 1 47.09 154 MET B CA 1
ATOM 2830 C C . MET B 1 154 ? 26.359 6.68 -2.043 1 47.09 154 MET B C 1
ATOM 2832 O O . MET B 1 154 ? 27.047 7.707 -2.002 1 47.09 154 MET B O 1
ATOM 2836 N N . ILE B 1 155 ? 25.141 6.629 -2.416 1 48.47 155 ILE B N 1
ATOM 2837 C CA . ILE B 1 155 ? 24.484 7.875 -2.803 1 48.47 155 ILE B CA 1
ATOM 2838 C C . ILE B 1 155 ? 24.328 8.773 -1.582 1 48.47 155 ILE B C 1
ATOM 2840 O O . ILE B 1 155 ? 24.578 9.977 -1.654 1 48.47 155 ILE B O 1
ATOM 2844 N N . SER B 1 156 ? 23.891 8.109 -0.51 1 47.66 156 SER B N 1
ATOM 2845 C CA . SER B 1 156 ? 23.797 8.875 0.729 1 47.66 156 SER B CA 1
ATOM 2846 C C . SER B 1 156 ? 25.172 9.398 1.157 1 47.66 156 SER B C 1
ATOM 2848 O O . SER B 1 156 ? 25.297 10.547 1.594 1 47.66 156 SER B O 1
ATOM 2850 N N . SER B 1 157 ? 26.078 8.539 0.965 1 50.78 157 SER B N 1
ATOM 2851 C CA . SER B 1 157 ? 27.438 8.969 1.29 1 50.78 157 SER B CA 1
ATOM 2852 C C . SER B 1 157 ? 27.922 10.039 0.322 1 50.78 157 SER B C 1
ATOM 2854 O O . SER B 1 157 ? 28.641 10.961 0.717 1 50.78 157 SER B O 1
ATOM 2856 N N . GLU B 1 158 ? 27.531 9.828 -0.857 1 48.59 158 GLU B N 1
ATOM 2857 C CA . GLU B 1 158 ? 27.938 10.82 -1.849 1 48.59 158 GLU B CA 1
ATOM 2858 C C . GLU B 1 158 ? 27.234 12.156 -1.616 1 48.59 158 GLU B C 1
ATOM 2860 O O . GLU B 1 158 ? 27.812 13.219 -1.855 1 48.59 158 GLU B O 1
ATOM 2865 N N . THR B 1 159 ? 25.969 12.023 -1.171 1 44.28 159 THR B N 1
ATOM 2866 C CA . THR B 1 159 ? 25.266 13.266 -0.847 1 44.28 159 THR B CA 1
ATOM 2867 C C . THR B 1 159 ? 25.812 13.875 0.44 1 44.28 159 THR B C 1
ATOM 2869 O O . THR B 1 159 ? 25.75 15.086 0.635 1 44.28 159 THR B O 1
ATOM 2872 N N . ALA B 1 160 ? 26.312 13.016 1.289 1 48.06 160 ALA B N 1
ATOM 2873 C CA . ALA B 1 160 ? 26.922 13.477 2.539 1 48.06 160 ALA B CA 1
ATOM 2874 C C . ALA B 1 160 ? 28.281 14.109 2.291 1 48.06 160 ALA B C 1
ATOM 2876 O O . ALA B 1 160 ? 28.703 14.992 3.043 1 48.06 160 ALA B O 1
ATOM 2877 N N . SER B 1 161 ? 28.891 13.586 1.249 1 42.5 161 SER B N 1
ATOM 2878 C CA . SER B 1 161 ? 30.266 14.031 1.058 1 42.5 161 SER B CA 1
ATOM 2879 C C . SER B 1 161 ? 30.328 15.312 0.241 1 42.5 161 SER B C 1
ATOM 2881 O O . SER B 1 161 ? 31.375 15.664 -0.309 1 42.5 161 SER B O 1
ATOM 2883 N N . LEU B 1 162 ? 29.125 15.852 0.004 1 39.88 162 LEU B N 1
ATOM 2884 C CA . LEU B 1 162 ? 29.359 17.156 -0.606 1 39.88 162 LEU B CA 1
ATOM 2885 C C . LEU B 1 162 ? 30.203 18.031 0.305 1 39.88 162 LEU B C 1
ATOM 2887 O O . LEU B 1 162 ? 29.891 18.188 1.49 1 39.88 162 LEU B O 1
ATOM 2891 N N . PRO B 1 163 ? 31.375 18.172 -0.014 1 37.75 163 PRO B N 1
ATOM 2892 C CA . PRO B 1 163 ? 32.281 18.938 0.847 1 37.75 163 PRO B CA 1
ATOM 2893 C C . PRO B 1 163 ? 31.672 20.266 1.297 1 37.75 163 PRO B C 1
ATOM 2895 O O . PRO B 1 163 ? 31.094 21 0.484 1 37.75 163 PRO B O 1
ATOM 2898 N N . ARG B 1 164 ? 31.062 20.344 2.52 1 38.91 164 ARG B N 1
ATOM 2899 C CA . ARG B 1 164 ? 30.828 21.656 3.111 1 38.91 164 ARG B CA 1
ATOM 2900 C C . ARG B 1 164 ? 31.953 22.625 2.77 1 38.91 164 ARG B C 1
ATOM 2902 O O . ARG B 1 164 ? 33.125 22.359 3.086 1 38.91 164 ARG B O 1
ATOM 2909 N N . TYR B 1 165 ? 31.859 23.203 1.574 1 34.03 165 TYR B N 1
ATOM 2910 C CA . TYR B 1 165 ? 32.781 24.281 1.287 1 34.03 165 TYR B CA 1
ATOM 2911 C C . TYR B 1 165 ? 32.844 25.266 2.443 1 34.03 165 TYR B C 1
ATOM 2913 O O . TYR B 1 165 ? 31.859 25.938 2.756 1 34.03 165 TYR B O 1
ATOM 2921 N N . LYS B 1 166 ? 33.406 24.875 3.541 1 37.09 166 LYS B N 1
ATOM 2922 C CA . LYS B 1 166 ? 33.812 25.891 4.52 1 37.09 166 LYS B CA 1
ATOM 2923 C C . LYS B 1 166 ? 34.375 27.125 3.834 1 37.09 166 LYS B C 1
ATOM 2925 O O . LYS B 1 166 ? 35.406 27.031 3.143 1 37.09 166 LYS B O 1
ATOM 2930 N N . ARG B 1 167 ? 33.5 27.969 3.238 1 33.38 167 ARG B N 1
ATOM 2931 C CA . ARG B 1 167 ? 34 29.297 2.846 1 33.38 167 ARG B CA 1
ATOM 2932 C C . ARG B 1 167 ? 34.719 29.969 4 1 33.38 167 ARG B C 1
ATOM 2934 O O . ARG B 1 167 ? 34.125 30.203 5.059 1 33.38 167 ARG B O 1
ATOM 2941 N N . SER B 1 168 ? 35.906 29.516 4.32 1 30.41 168 SER B N 1
ATOM 2942 C CA . SER B 1 168 ? 36.781 30.281 5.203 1 30.41 168 SER B CA 1
ATOM 2943 C C . SER B 1 168 ? 36.844 31.75 4.789 1 30.41 168 SER B C 1
ATOM 2945 O O . SER B 1 168 ? 37.281 32.062 3.68 1 30.41 168 SER B O 1
ATOM 2947 N N . PHE B 1 169 ? 35.75 32.469 4.895 1 32.31 169 PHE B N 1
ATOM 2948 C CA . PHE B 1 169 ? 35.906 33.906 4.781 1 32.31 169 PHE B CA 1
ATOM 2949 C C . PHE B 1 169 ? 37 34.406 5.703 1 32.31 169 PHE B C 1
ATOM 2951 O O . PHE B 1 169 ? 36.875 34.312 6.926 1 32.31 169 PHE B O 1
ATOM 2958 N N . HIS B 1 170 ? 38.25 34.188 5.375 1 29.86 170 HIS B N 1
ATOM 2959 C CA . HIS B 1 170 ? 39.406 34.812 5.977 1 29.86 170 HIS B CA 1
ATOM 2960 C C . HIS B 1 170 ? 39.219 36.344 6.012 1 29.86 170 HIS B C 1
ATOM 2962 O O . HIS B 1 170 ? 39.156 36.969 4.961 1 29.86 170 HIS B O 1
ATOM 2968 N N . SER B 1 171 ? 38.219 36.781 6.75 1 26.36 171 SER B N 1
ATOM 2969 C CA . SER B 1 171 ? 38.156 38.219 6.992 1 26.36 171 SER B CA 1
ATOM 2970 C C . SER B 1 171 ? 39.531 38.781 7.41 1 26.36 171 SER B C 1
ATOM 2972 O O . SER B 1 171 ? 40.125 38.281 8.359 1 26.36 171 SER B O 1
ATOM 2974 N N . ARG B 1 172 ? 40.406 39.031 6.387 1 32.31 172 ARG B N 1
ATOM 2975 C CA . ARG B 1 172 ? 41.625 39.781 6.555 1 32.31 172 ARG B CA 1
ATOM 2976 C C . ARG B 1 172 ? 41.406 41.031 7.418 1 32.31 172 ARG B C 1
ATOM 2978 O O . ARG B 1 172 ? 40.719 41.969 7.012 1 32.31 172 ARG B O 1
ATOM 2985 N N . ARG B 1 173 ? 41.031 40.844 8.75 1 26.31 173 ARG B N 1
ATOM 2986 C CA . ARG B 1 173 ? 41.094 42 9.648 1 26.31 173 ARG B CA 1
ATOM 2987 C C . ARG B 1 173 ? 42.375 42.781 9.492 1 26.31 173 ARG B C 1
ATOM 2989 O O . ARG B 1 173 ? 43.469 42.219 9.75 1 26.31 173 ARG B O 1
ATOM 2996 N N . LYS B 1 174 ? 42.562 43.5 8.273 1 32.28 174 LYS B N 1
ATOM 2997 C CA . LYS B 1 174 ? 43.656 44.469 8.164 1 32.28 174 LYS B CA 1
ATOM 2998 C C . LYS B 1 174 ? 43.781 45.281 9.438 1 32.28 174 LYS B C 1
ATOM 3000 O O . LYS B 1 174 ? 42.844 45.906 9.883 1 32.28 174 LYS B O 1
ATOM 3005 N N . ARG B 1 175 ? 44.438 44.719 10.523 1 28.61 175 ARG B N 1
ATOM 3006 C CA . ARG B 1 175 ? 44.906 45.469 11.688 1 28.61 175 ARG B CA 1
ATOM 3007 C C . ARG B 1 175 ? 45.562 46.781 11.273 1 28.61 175 ARG B C 1
ATOM 3009 O O . ARG B 1 175 ? 46.656 46.75 10.672 1 28.61 175 ARG B O 1
ATOM 3016 N N . PHE B 1 176 ? 44.781 47.719 10.602 1 29.72 176 PHE B N 1
ATOM 3017 C CA . PHE B 1 176 ? 45.375 49.062 10.422 1 29.72 176 PHE B CA 1
ATOM 3018 C C . PHE B 1 176 ? 46.031 49.531 11.703 1 29.72 176 PHE B C 1
ATOM 3020 O O . PHE B 1 176 ? 45.375 49.594 12.75 1 29.72 176 PHE B O 1
ATOM 3027 N N . VAL B 1 177 ? 47.25 49.031 12.031 1 27.12 177 VAL B N 1
ATOM 3028 C CA . VAL B 1 177 ? 48.125 49.562 13.055 1 27.12 177 VAL B CA 1
ATOM 3029 C C . VAL B 1 177 ? 48.25 51.062 12.898 1 27.12 177 VAL B C 1
ATOM 3031 O O . VAL B 1 177 ? 48.688 51.562 11.859 1 27.12 177 VAL B O 1
ATOM 3034 N N . TYR B 1 178 ? 47.125 51.781 12.992 1 25.19 178 TYR B N 1
ATOM 3035 C CA . TYR B 1 178 ? 47.25 53.219 13.047 1 25.19 178 TYR B CA 1
ATOM 3036 C C . TYR B 1 178 ? 48.375 53.625 13.984 1 25.19 178 TYR B C 1
ATOM 3038 O O . TYR B 1 178 ? 48.406 53.219 15.141 1 25.19 178 TYR B O 1
ATOM 3046 N N . ARG B 1 179 ? 49.656 53.625 13.438 1 28.09 179 ARG B N 1
ATOM 3047 C CA . ARG B 1 179 ? 50.844 54.281 14 1 28.09 179 ARG B CA 1
ATOM 3048 C C . ARG B 1 179 ? 50.5 55.688 14.492 1 28.09 179 ARG B C 1
ATOM 3050 O O . ARG B 1 179 ? 50 56.5 13.727 1 28.09 179 ARG B O 1
ATOM 3057 N N . GLN B 1 180 ? 49.844 55.719 15.648 1 24 180 GLN B N 1
ATOM 3058 C CA . GLN B 1 180 ? 49.625 56.969 16.344 1 24 180 GLN B CA 1
ATOM 3059 C C . GLN B 1 180 ? 50.906 57.844 16.297 1 24 180 GLN B C 1
ATOM 3061 O O . GLN B 1 180 ? 51.938 57.438 16.828 1 24 180 GLN B O 1
ATOM 3066 N N . ILE B 1 181 ? 51.25 58.344 15.039 1 27.55 181 ILE B N 1
ATOM 3067 C CA . ILE B 1 181 ? 52.25 59.406 14.906 1 27.55 181 ILE B CA 1
ATOM 3068 C C . ILE B 1 181 ? 51.969 60.531 15.867 1 27.55 181 ILE B C 1
ATOM 3070 O O . ILE B 1 181 ? 50.938 61.219 15.734 1 27.55 181 ILE B O 1
ATOM 3074 N N . TYR B 1 182 ? 51.906 60.281 17.125 1 20.31 182 TYR B N 1
ATOM 3075 C CA . TYR B 1 182 ? 51.781 61.406 18 1 20.31 182 TYR B CA 1
ATOM 3076 C C . TYR B 1 182 ? 52.875 62.438 17.719 1 20.31 182 TYR B C 1
ATOM 3078 O O . TYR B 1 182 ? 54.062 62.188 17.938 1 20.31 182 TYR B O 1
ATOM 3086 N N . LYS B 1 183 ? 52.938 62.812 16.281 1 29.72 183 LYS B N 1
ATOM 3087 C CA . LYS B 1 183 ? 53.812 64 16.125 1 29.72 183 LYS B CA 1
ATOM 3088 C C . LYS B 1 183 ? 53.5 65 17.203 1 29.72 183 LYS B C 1
ATOM 3090 O O . LYS B 1 183 ? 52.344 65.25 17.562 1 29.72 183 LYS B O 1
ATOM 3095 N N . VAL B 1 184 ? 54.469 65.312 18.062 1 22.39 184 VAL B N 1
ATOM 3096 C CA . VAL B 1 184 ? 54.781 66.312 19.062 1 22.39 184 VAL B CA 1
ATOM 3097 C C . VAL B 1 184 ? 54.375 67.688 18.547 1 22.39 184 VAL B C 1
ATOM 3099 O O . VAL B 1 184 ? 54.531 68 17.375 1 22.39 184 VAL B O 1
ATOM 3102 N N . ASN B 1 185 ? 53.219 68.125 19 1 22.14 185 ASN B N 1
ATOM 3103 C CA . ASN B 1 185 ? 52.625 69.438 18.969 1 22.14 185 ASN B CA 1
ATOM 3104 C C . ASN B 1 185 ? 53.656 70.5 19.172 1 22.14 185 ASN B C 1
ATOM 3106 O O . ASN B 1 185 ? 54.25 70.625 20.25 1 22.14 185 ASN B O 1
ATOM 3110 N N . ALA B 1 186 ? 54.656 70.5 18.234 1 24.17 186 ALA B N 1
ATOM 3111 C CA . ALA B 1 186 ? 55.469 71.688 18.359 1 24.17 186 ALA B CA 1
ATOM 3112 C C . ALA B 1 186 ? 54.594 72.938 18.516 1 24.17 186 ALA B C 1
ATOM 3114 O O . ALA B 1 186 ? 53.531 73 17.922 1 24.17 186 ALA B O 1
ATOM 3115 N N . LEU B 1 187 ? 54.844 73.812 19.469 1 20.8 187 LEU B N 1
ATOM 3116 C CA . LEU B 1 187 ? 54.562 75.125 20.031 1 20.8 187 LEU B CA 1
ATOM 3117 C C . LEU B 1 187 ? 54.75 76.188 18.984 1 20.8 187 LEU B C 1
ATOM 3119 O O . LEU B 1 187 ? 55.844 76.438 18.5 1 20.8 187 LEU B O 1
ATOM 3123 N N . ALA B 1 188 ? 54.188 76.125 17.766 1 21.25 188 ALA B N 1
ATOM 3124 C CA . ALA B 1 188 ? 54.281 77.438 17.172 1 21.25 188 ALA B CA 1
ATOM 3125 C C . ALA B 1 188 ? 53.688 78.5 18.109 1 21.25 188 ALA B C 1
ATOM 3127 O O . ALA B 1 188 ? 52.594 78.375 18.625 1 21.25 188 ALA B O 1
ATOM 3128 N N . VAL B 1 189 ? 54.625 79.312 18.516 1 20.73 189 VAL B N 1
ATOM 3129 C CA . VAL B 1 189 ? 54.594 80.75 18.672 1 20.73 189 VAL B CA 1
ATOM 3130 C C . VAL B 1 189 ? 54.062 81.438 17.391 1 20.73 189 VAL B C 1
ATOM 3132 O O . VAL B 1 189 ? 54.469 81 16.281 1 20.73 189 VAL B O 1
#